Protein AF-A0A956TXG1-F1 (afdb_monomer)

Radius of gyration: 20.83 Å; Cα contacts (8 Å, |Δi|>4): 754; chains: 1; bounding box: 57×48×58 Å

Sequence (359 aa):
MSLPTTATHPLVAPTVCSPEQAVDALQQGLLVVLPTETVYGLAANACNEAALAHLFAVKGRPETHPVIVHITSAEALDDWAVDIPNEARQLAAAFWPGPLTLILKKAGHVPSLVTGGQDTVGLRCPSHPVFQQILAQSGLGLAAPSANPFQGLSPTLPTHVRLPNHPALAGMVDGGPCPVGIESTIVDCSGLPNRRPTLLRPGHITPGQLQAVLGYAVSAPIAEHPTMTQAEQPEQTVRAPGSHARHYAPQTACSLVTPERLDETLHRVGQALEKIAVVSRGDRPASLATPAILAWETMPASPAEYARHLFDTLHRLDQAGHDIILIEAVPDDDAWQAVDDRLQRACSPGSTGSPSGTK

Foldseek 3Di:
DDDPPPPPFFWDQFAADDLVLVLVLQLVQFWEFEDFLAFIWTKHFQLDVVSLVVVCVFQVHDLLAAFEWAALALVCCVVFAPPQDPLNSLCRVVAPLHQEKEKAQTDPSGDCSNQSNDRIHIYHHTPQPSVSVSNVVNVGTIRIDFQHHFQAAGHQASVLRIIRDDPRYNGYHGPGGNQQQHHGFYWYPHPDPPDAIATAADGPQFQVNSCVRVVHGHHYPPPPPPPDDPPDDDPDRNRHPPNDQAHNAFPAAEAEDEPVCPLVVCVVVLVPFQAEEEEECDDDPPPPPRNSHPYYHRAHPFQRRNSSCVSVVRSVSSVVPGNYYYYHQDDPDRRNRNVNSSRSNRNRDDPPDDDPDDD

Solvent-accessible surface area (backbone atoms only — not comparable to full-atom values): 19536 Å² total; per-residue (Å²): 135,80,79,79,79,77,77,79,60,66,64,38,69,64,54,77,45,53,65,66,58,45,29,57,36,32,75,72,41,22,30,35,33,40,40,32,42,23,36,26,16,41,28,19,30,48,83,38,67,68,19,44,51,49,52,28,59,55,23,69,38,66,61,63,51,28,42,39,34,36,38,76,45,72,82,55,43,70,73,55,30,40,86,78,44,70,67,53,53,54,50,36,69,74,42,49,63,23,55,46,31,43,28,30,27,39,25,90,81,60,43,48,65,42,24,24,69,49,72,41,36,35,38,27,21,57,55,23,66,70,45,42,51,35,30,63,72,53,73,47,46,28,28,36,45,59,33,29,41,59,50,35,50,57,13,34,38,68,89,56,31,41,38,44,78,48,94,52,58,74,22,22,40,78,67,60,70,17,76,45,20,43,60,49,13,31,33,40,47,53,70,56,96,82,58,74,53,30,42,76,38,65,23,84,60,42,63,68,59,52,15,71,74,69,76,46,82,53,46,64,69,78,78,74,72,86,84,68,75,93,85,80,71,75,84,78,76,63,88,51,73,82,75,51,69,53,24,48,23,57,87,35,47,45,41,75,32,50,74,90,46,41,66,63,48,50,56,60,46,51,76,78,45,68,33,32,32,37,40,29,73,52,78,83,58,89,85,68,82,54,86,26,58,75,43,78,46,64,42,57,88,49,52,64,58,29,30,33,44,46,42,57,54,48,53,54,50,44,71,68,71,38,67,32,40,42,31,49,54,73,70,98,46,83,77,29,46,36,52,47,58,47,52,54,17,26,33,36,76,72,97,64,76,77,80,80,77,81,126

Secondary structure (DSSP, 8-state):
-PPP----PPEEPPPB--HHHHHHHHHTT-EEEE--SSS-EEEEETT-HHHHHHHHHHHT--TTS--EEE-S-GGGHHHHEES--HHHHHHHHHH-SSSEEEEEEEPTTS-HHHHTT-SEEEEE----HHHHHHHHHHT--EE--BSSSTTSPPPSSGGG--EE--TTEEEE----S-SS-SPPEEEE-TTTTSS--EEEE--SS-HHHHHHHHSSPPBPPP---S-S-TTS-------STT-SSS-S--SSEEEEE-GGGHHHHHHHHTTT-S-EEEEESSPPPTT---TTEEEEEE--SSHHHHHHHHHHHHHHHHHTT-SEEEEEPPPSSTTTHHHHHHHHHHHSPP---------

pLDDT: mean 87.53, std 19.49, range [22.36, 98.81]

Nearest PDB structures (foldseek):
  6f89-assembly1_A  TM=8.944E-01  e=1.292E-30  Pyrococcus abyssi GE5
  6f8y-assembly4_D  TM=8.963E-01  e=2.705E-29  Pyrococcus abyssi GE5
  6f89-assembly2_B  TM=8.920E-01  e=6.232E-29  Pyrococcus abyssi GE5
  3aje-assembly1_A  TM=8.688E-01  e=2.282E-26  Sulfurisphaera tokodaii str. 7
  2eqa-assembly1_A  TM=8.645E-01  e=1.840E-25  Sulfurisphaera tokodaii

Mean predicted aligned error: 7.11 Å

Structure (mmCIF, N/CA/C/O backbone):
data_AF-A0A956TXG1-F1
#
_entry.id   AF-A0A956TXG1-F1
#
loop_
_atom_site.group_PDB
_atom_site.id
_atom_site.type_symbol
_atom_site.label_atom_id
_atom_site.label_alt_id
_atom_site.label_comp_id
_atom_site.label_asym_id
_atom_site.label_entity_id
_atom_site.label_seq_id
_atom_site.pdbx_PDB_ins_code
_atom_site.Cartn_x
_atom_site.Cartn_y
_atom_site.Cartn_z
_atom_site.occupancy
_atom_site.B_iso_or_equiv
_atom_site.auth_seq_id
_atom_site.auth_comp_id
_atom_site.auth_asym_id
_atom_site.auth_atom_id
_atom_site.pdbx_PDB_model_num
ATOM 1 N N . MET A 1 1 ? 22.178 23.661 16.401 1.00 34.22 1 MET A N 1
ATOM 2 C CA . MET A 1 1 ? 21.640 22.341 16.785 1.00 34.22 1 MET A CA 1
ATOM 3 C C . MET A 1 1 ? 21.850 21.427 15.598 1.00 34.22 1 MET A C 1
ATOM 5 O O . MET A 1 1 ? 21.201 21.614 14.580 1.00 34.22 1 MET A O 1
ATOM 9 N N . SER A 1 2 ? 22.864 20.572 15.670 1.00 25.55 2 SER A N 1
ATOM 10 C CA . SER A 1 2 ? 23.225 19.661 14.584 1.00 25.55 2 SER A CA 1
ATOM 11 C C . SER A 1 2 ? 22.151 18.585 14.454 1.00 25.55 2 SER A C 1
ATOM 13 O O . SER A 1 2 ? 21.783 17.978 15.458 1.00 25.55 2 SER A O 1
ATOM 15 N N . LEU A 1 3 ? 21.641 18.374 13.240 1.00 27.09 3 LEU A N 1
ATOM 16 C CA . LEU A 1 3 ? 20.806 17.216 12.926 1.00 27.09 3 LEU A CA 1
ATOM 17 C C . LEU A 1 3 ? 21.581 15.948 13.319 1.00 27.09 3 LEU A C 1
ATOM 19 O O . LEU A 1 3 ? 22.773 15.863 13.004 1.00 27.09 3 LEU A O 1
ATOM 23 N N . PRO A 1 4 ? 20.964 14.990 14.028 1.00 30.53 4 PRO A N 1
ATOM 24 C CA . PRO A 1 4 ? 21.632 13.743 14.344 1.00 30.53 4 PRO A CA 1
ATOM 25 C C . PRO A 1 4 ? 21.959 13.028 13.034 1.00 30.53 4 PRO A C 1
ATOM 27 O O . PRO A 1 4 ? 21.084 12.782 12.206 1.00 30.53 4 PRO A O 1
ATOM 30 N N . THR A 1 5 ? 23.236 12.711 12.846 1.00 31.70 5 THR A N 1
ATOM 31 C CA . THR A 1 5 ? 23.710 11.802 11.808 1.00 31.70 5 THR A CA 1
ATOM 32 C C . THR A 1 5 ? 22.984 10.473 12.012 1.00 31.70 5 THR A C 1
ATOM 34 O O . THR A 1 5 ? 23.270 9.757 12.970 1.00 31.70 5 THR A O 1
ATOM 37 N N . THR A 1 6 ? 21.999 10.161 11.169 1.00 37.97 6 THR A N 1
ATOM 38 C CA . THR A 1 6 ? 21.313 8.866 11.177 1.00 37.97 6 THR A CA 1
ATOM 39 C C . THR A 1 6 ? 22.340 7.792 10.866 1.00 37.97 6 THR A C 1
ATOM 41 O O . THR A 1 6 ? 22.718 7.603 9.712 1.00 37.97 6 THR A O 1
ATOM 44 N N . ALA A 1 7 ? 22.819 7.107 11.903 1.00 38.78 7 ALA A N 1
ATOM 45 C CA . ALA A 1 7 ? 23.497 5.837 11.735 1.00 38.78 7 ALA A CA 1
ATOM 46 C C . ALA A 1 7 ? 22.517 4.913 11.005 1.00 38.78 7 ALA A C 1
ATOM 48 O O . ALA A 1 7 ? 21.472 4.542 11.543 1.00 38.78 7 ALA A O 1
ATOM 49 N N . THR A 1 8 ? 22.803 4.612 9.742 1.00 55.34 8 THR A N 1
ATOM 50 C CA . THR A 1 8 ? 22.017 3.681 8.943 1.00 55.34 8 THR A CA 1
ATOM 51 C C . THR A 1 8 ? 22.256 2.286 9.499 1.00 55.34 8 THR A C 1
ATOM 53 O O . THR A 1 8 ? 23.222 1.607 9.156 1.00 55.34 8 THR A O 1
ATOM 56 N N . HIS A 1 9 ? 21.395 1.866 10.426 1.00 61.28 9 HIS A N 1
ATOM 57 C CA . HIS A 1 9 ? 21.359 0.476 10.852 1.00 61.28 9 HIS A CA 1
ATOM 58 C C . HIS A 1 9 ? 21.159 -0.411 9.615 1.00 61.28 9 HIS A C 1
ATOM 60 O O . HIS A 1 9 ? 20.326 -0.078 8.765 1.00 61.28 9 HIS A O 1
ATOM 66 N N . PRO A 1 10 ? 21.910 -1.520 9.485 1.00 80.44 10 PRO A N 1
ATOM 67 C CA . PRO A 1 10 ? 21.741 -2.423 8.359 1.00 80.44 10 PRO A CA 1
ATOM 68 C C . PRO A 1 10 ? 20.293 -2.916 8.318 1.00 80.44 10 PRO A C 1
ATOM 70 O O . PRO A 1 10 ? 19.719 -3.275 9.352 1.00 80.44 10 PRO A O 1
ATOM 73 N N . LEU A 1 11 ? 19.702 -2.911 7.123 1.00 89.19 11 LEU A N 1
ATOM 74 C CA . LEU A 1 11 ? 18.376 -3.475 6.917 1.00 89.19 11 LEU A CA 1
ATOM 75 C C . LEU A 1 11 ? 18.476 -5.001 6.962 1.00 89.19 11 LEU A C 1
ATOM 77 O O . LEU A 1 11 ? 19.307 -5.598 6.276 1.00 89.19 11 LEU A O 1
ATOM 81 N N . VAL A 1 12 ? 17.618 -5.632 7.755 1.00 91.94 12 VAL A N 1
ATOM 82 C CA . VAL A 1 12 ? 17.597 -7.080 7.973 1.00 91.94 12 VAL A CA 1
ATOM 83 C C . VAL A 1 12 ? 16.224 -7.655 7.642 1.00 91.94 12 VAL A C 1
ATOM 85 O O . VAL A 1 12 ? 15.210 -6.953 7.685 1.00 91.94 12 VAL A O 1
ATOM 88 N N . ALA A 1 13 ? 16.193 -8.939 7.288 1.00 93.56 13 ALA A N 1
ATOM 89 C CA . ALA A 1 13 ? 14.947 -9.690 7.216 1.00 93.56 13 ALA A CA 1
ATOM 90 C C . ALA A 1 13 ? 14.469 -9.993 8.650 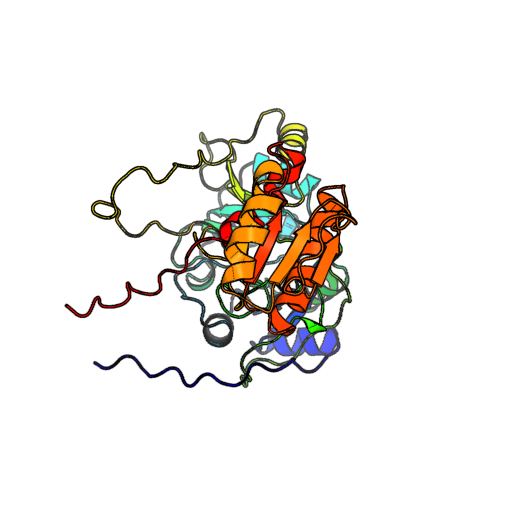1.00 93.56 13 ALA A C 1
ATOM 92 O O . ALA A 1 13 ? 15.268 -10.512 9.436 1.00 93.56 13 ALA A O 1
ATOM 93 N N . PRO A 1 14 ? 13.214 -9.678 9.019 1.00 94.50 14 PRO A N 1
ATOM 94 C CA . PRO A 1 14 ? 12.686 -10.051 10.327 1.00 94.50 14 PRO A CA 1
ATOM 95 C C . PRO A 1 14 ? 12.575 -11.575 10.452 1.00 94.50 14 PRO A C 1
ATOM 97 O O . PRO A 1 14 ? 12.282 -12.267 9.476 1.00 94.50 14 PRO A O 1
ATOM 100 N N . THR A 1 15 ? 12.762 -12.098 11.662 1.00 95.62 15 THR A N 1
ATOM 101 C CA . THR A 1 15 ? 12.546 -13.521 11.952 1.00 95.62 15 THR A CA 1
ATOM 102 C C . THR A 1 15 ? 11.079 -13.892 11.737 1.00 95.62 15 THR A C 1
ATOM 104 O O . THR A 1 15 ? 10.186 -13.145 12.140 1.00 95.62 15 THR A O 1
ATOM 107 N N . VAL A 1 16 ? 10.826 -15.052 11.127 1.00 97.69 16 VAL A N 1
ATOM 108 C CA . VAL A 1 16 ? 9.461 -15.557 10.939 1.00 97.69 16 VAL A CA 1
ATOM 109 C C . VAL A 1 16 ? 8.870 -16.001 12.282 1.00 97.69 16 VAL A C 1
ATOM 111 O O . VAL A 1 16 ? 9.535 -16.701 13.046 1.00 97.69 16 VAL A O 1
ATOM 114 N N . CYS A 1 17 ? 7.627 -15.613 12.561 1.00 98.06 17 CYS A N 1
ATOM 115 C CA . CYS A 1 17 ? 6.866 -16.000 13.750 1.00 98.06 17 CYS A CA 1
ATOM 116 C C . CYS A 1 17 ? 5.478 -16.555 13.384 1.00 98.06 17 CYS A C 1
ATOM 118 O O . CYS A 1 17 ? 4.993 -16.375 12.263 1.00 98.06 17 CYS A O 1
ATOM 120 N N . SER A 1 18 ? 4.843 -17.256 14.328 1.00 98.44 18 SER A N 1
ATOM 121 C CA . SER A 1 18 ? 3.473 -17.754 14.163 1.00 98.44 18 SER A CA 1
ATOM 122 C C . SER A 1 18 ? 2.429 -16.643 14.373 1.00 98.44 18 SER A C 1
ATOM 124 O O . SER A 1 18 ? 2.725 -15.636 15.026 1.00 98.44 18 SER A O 1
ATOM 126 N N . PRO A 1 19 ? 1.189 -16.805 13.872 1.00 98.31 19 PRO A N 1
ATOM 127 C CA . PRO A 1 19 ? 0.102 -15.862 14.143 1.00 98.31 19 PRO A CA 1
ATOM 128 C C . PRO A 1 19 ? -0.166 -15.637 15.639 1.00 98.31 19 PRO A C 1
ATOM 130 O O . PRO A 1 19 ? -0.448 -14.515 16.043 1.00 98.31 19 PRO A O 1
ATOM 133 N N . GLU A 1 20 ? -0.029 -16.667 16.476 1.00 98.38 20 GLU A N 1
ATOM 134 C CA . GLU A 1 20 ? -0.225 -16.571 17.929 1.00 98.38 20 GLU A CA 1
ATOM 135 C C . GLU A 1 20 ? 0.865 -15.706 18.575 1.00 98.38 20 GLU A C 1
ATOM 137 O O . GLU A 1 20 ? 0.568 -14.788 19.335 1.00 98.38 20 GLU A O 1
ATOM 142 N N . GLN A 1 21 ? 2.128 -15.924 18.191 1.00 98.56 21 GLN A N 1
ATOM 143 C CA . GLN A 1 21 ? 3.243 -15.083 18.637 1.00 98.56 21 GLN A CA 1
ATOM 144 C C . GLN A 1 21 ? 3.073 -13.629 18.181 1.00 98.56 21 GLN A C 1
ATOM 146 O O . GLN A 1 21 ? 3.443 -12.703 18.902 1.00 98.56 21 GLN A O 1
ATOM 151 N N . ALA A 1 22 ? 2.512 -13.420 16.986 1.00 98.69 22 ALA A N 1
ATOM 152 C CA . ALA A 1 22 ? 2.202 -12.090 16.485 1.00 98.69 22 ALA A CA 1
ATOM 153 C C . ALA A 1 22 ? 1.125 -11.391 17.328 1.00 98.69 22 ALA A C 1
ATOM 155 O O . ALA A 1 22 ? 1.285 -10.213 17.645 1.00 98.69 22 ALA A O 1
ATOM 156 N N . VAL A 1 23 ? 0.061 -12.101 17.720 1.00 98.81 23 VAL A N 1
ATOM 157 C CA . VAL A 1 23 ? -0.985 -11.576 18.615 1.00 98.81 23 VAL A CA 1
ATOM 158 C C . VAL A 1 23 ? -0.382 -11.132 19.948 1.00 98.81 23 VAL A C 1
ATOM 160 O O . VAL A 1 23 ? -0.571 -9.976 20.336 1.00 98.81 23 VAL A O 1
ATOM 163 N N . ASP A 1 24 ? 0.398 -12.002 20.596 1.00 98.62 24 ASP A N 1
ATOM 164 C CA . ASP A 1 24 ? 1.037 -11.704 21.883 1.00 98.62 24 ASP A CA 1
ATOM 165 C C . ASP A 1 24 ? 1.955 -10.475 21.784 1.00 98.62 24 ASP A C 1
ATOM 167 O O . ASP A 1 24 ? 1.902 -9.573 22.625 1.00 98.62 24 ASP A O 1
ATOM 171 N N . ALA A 1 25 ? 2.776 -10.405 20.730 1.00 98.62 25 ALA A N 1
ATOM 172 C CA . ALA A 1 25 ? 3.688 -9.290 20.497 1.00 98.62 25 ALA A CA 1
ATOM 173 C C . ALA A 1 25 ? 2.939 -7.961 20.296 1.00 98.62 25 ALA A C 1
ATOM 175 O O . ALA A 1 25 ? 3.297 -6.948 20.902 1.00 98.62 25 ALA A O 1
ATOM 176 N N . LEU A 1 26 ? 1.872 -7.956 19.490 1.00 98.75 26 LEU A N 1
ATOM 177 C CA . LEU A 1 26 ? 1.070 -6.755 19.229 1.00 98.75 26 LEU A CA 1
ATOM 178 C C . LEU A 1 26 ? 0.345 -6.263 20.491 1.00 98.75 26 LEU A C 1
ATOM 180 O O . LEU A 1 26 ? 0.290 -5.055 20.735 1.00 98.75 26 LEU A O 1
ATOM 184 N N . GLN A 1 27 ? -0.163 -7.176 21.324 1.00 98.50 27 GLN A N 1
ATOM 185 C CA . GLN A 1 27 ? -0.774 -6.836 22.615 1.00 98.50 27 GLN A CA 1
ATOM 186 C C . GLN A 1 27 ? 0.241 -6.245 23.604 1.00 98.50 27 GLN A C 1
ATOM 188 O O . GLN A 1 27 ? -0.103 -5.352 24.377 1.00 98.50 27 GLN A O 1
ATOM 193 N N . GLN A 1 28 ? 1.505 -6.667 23.527 1.00 98.25 28 GLN A N 1
ATOM 194 C CA . GLN A 1 28 ? 2.617 -6.094 24.296 1.00 98.25 28 GLN A CA 1
ATOM 195 C C . GLN A 1 28 ? 3.128 -4.753 23.733 1.00 98.25 28 GLN A C 1
ATOM 197 O O . GLN A 1 28 ? 4.041 -4.157 24.302 1.00 98.25 28 GLN A O 1
ATOM 202 N N . GLY A 1 29 ? 2.550 -4.249 22.636 1.00 98.19 29 GLY A N 1
ATOM 203 C CA . GLY A 1 29 ? 2.966 -2.996 22.001 1.00 98.19 29 GLY A CA 1
ATOM 204 C C . GLY A 1 29 ? 4.216 -3.117 21.125 1.00 98.19 29 GLY A C 1
ATOM 205 O O . GLY A 1 29 ? 4.812 -2.098 20.776 1.00 98.19 29 GLY A O 1
ATOM 206 N N . LEU A 1 30 ? 4.615 -4.340 20.764 1.00 98.62 30 LEU A N 1
ATOM 207 C CA . LEU A 1 30 ? 5.675 -4.593 19.792 1.00 98.62 30 LEU A CA 1
ATOM 208 C C . LEU A 1 30 ? 5.129 -4.525 18.359 1.00 98.62 30 LEU A C 1
ATOM 210 O O . LEU A 1 30 ? 3.921 -4.515 18.117 1.00 98.62 30 LEU A O 1
ATOM 214 N N . LEU A 1 31 ? 6.047 -4.470 17.401 1.00 98.75 31 LEU A N 1
ATOM 215 C CA . LEU A 1 31 ? 5.767 -4.410 15.975 1.00 98.75 31 LEU A CA 1
ATOM 216 C C . LEU A 1 31 ? 5.876 -5.793 15.347 1.00 98.75 31 LEU A C 1
ATOM 218 O O . LEU A 1 31 ? 6.828 -6.532 15.615 1.00 98.75 31 LEU A O 1
ATOM 222 N N . VAL A 1 32 ? 4.963 -6.100 14.432 1.00 98.75 32 VAL A N 1
ATOM 223 C CA . VAL A 1 32 ? 5.002 -7.340 13.651 1.00 98.75 32 VAL A CA 1
ATOM 224 C C . VAL A 1 32 ? 4.737 -7.025 12.189 1.00 98.75 32 VAL A C 1
ATOM 226 O O . VAL A 1 32 ? 3.841 -6.251 11.866 1.00 98.75 32 VAL A O 1
ATOM 229 N N . VAL A 1 33 ? 5.500 -7.627 11.282 1.00 98.81 33 VAL A N 1
ATOM 230 C CA . VAL A 1 33 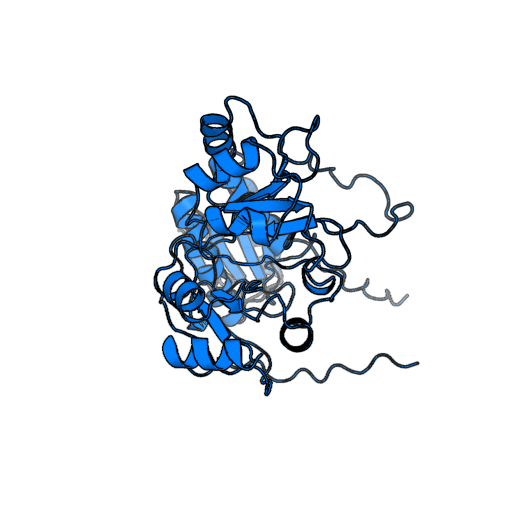? 5.202 -7.549 9.850 1.00 98.81 33 VAL A CA 1
ATOM 231 C C . VAL A 1 33 ? 4.150 -8.595 9.489 1.00 98.81 33 VAL A C 1
ATOM 233 O O . VAL A 1 33 ? 4.336 -9.780 9.753 1.00 98.81 33 VAL A O 1
ATOM 236 N N . LEU A 1 34 ? 3.047 -8.164 8.880 1.00 98.81 34 LEU A N 1
ATOM 237 C CA . LEU A 1 34 ? 1.898 -9.007 8.561 1.00 98.81 34 LEU A CA 1
ATOM 238 C C . LEU A 1 34 ? 1.590 -9.011 7.055 1.00 98.81 34 LEU A C 1
ATOM 240 O O . LEU A 1 34 ? 1.684 -7.960 6.411 1.00 98.81 34 LEU A O 1
ATOM 244 N N . PRO A 1 35 ? 1.178 -10.159 6.491 1.00 98.50 35 PRO A N 1
ATOM 245 C CA . PRO A 1 35 ? 0.757 -10.262 5.099 1.00 98.50 35 PRO A CA 1
ATOM 246 C C . PRO A 1 35 ? -0.643 -9.664 4.909 1.00 98.50 35 PRO A C 1
ATOM 248 O O . PRO A 1 35 ? -1.528 -9.859 5.740 1.00 98.50 35 PRO A O 1
ATOM 251 N N . THR A 1 36 ? -0.877 -8.977 3.790 1.00 98.56 36 THR A N 1
ATOM 252 C CA . THR A 1 36 ? -2.230 -8.601 3.336 1.00 98.56 36 THR A CA 1
ATOM 253 C C . THR A 1 36 ? -2.454 -9.094 1.908 1.00 98.56 36 THR A C 1
ATOM 255 O O . THR A 1 36 ? -1.525 -9.579 1.264 1.00 98.56 36 THR A O 1
ATOM 258 N N . GLU A 1 37 ? -3.661 -8.931 1.363 1.00 98.31 37 GLU A N 1
ATOM 259 C CA . GLU A 1 37 ? -3.899 -9.187 -0.059 1.00 98.31 37 GLU A CA 1
ATOM 260 C C . GLU A 1 37 ? -3.154 -8.193 -0.969 1.00 98.31 37 GLU A C 1
ATOM 262 O O . GLU A 1 37 ? -2.919 -8.490 -2.135 1.00 98.31 37 GLU A O 1
ATOM 267 N N . THR A 1 38 ? -2.773 -7.024 -0.436 1.00 98.50 38 THR A N 1
ATOM 268 C CA . THR A 1 38 ? -2.131 -5.921 -1.175 1.00 98.50 38 THR A CA 1
ATOM 269 C C . THR A 1 38 ? -0.610 -5.960 -1.125 1.00 98.50 38 THR A C 1
ATOM 271 O O . THR A 1 38 ? 0.038 -6.259 -2.121 1.00 98.50 38 THR A O 1
ATOM 274 N N . VAL A 1 39 ? -0.050 -5.642 0.040 1.00 98.56 39 VAL A N 1
ATOM 275 C CA . VAL A 1 39 ? 1.380 -5.582 0.349 1.00 98.56 39 VAL A CA 1
ATOM 276 C C . VAL A 1 39 ? 1.555 -5.963 1.822 1.00 98.56 39 VAL A C 1
ATOM 278 O O . VAL A 1 39 ? 0.629 -5.802 2.622 1.00 98.56 39 VAL A O 1
ATOM 281 N N . TYR A 1 40 ? 2.727 -6.439 2.217 1.00 98.75 40 TYR A N 1
ATOM 282 C CA . TYR A 1 40 ? 3.055 -6.656 3.623 1.00 98.75 40 TYR A CA 1
ATOM 283 C C . TYR A 1 40 ? 3.053 -5.328 4.385 1.00 98.75 40 TYR A C 1
ATOM 285 O O . TYR A 1 40 ? 3.572 -4.321 3.896 1.00 98.75 40 TYR A O 1
ATOM 293 N N . GLY A 1 41 ? 2.486 -5.326 5.591 1.00 98.50 41 GLY A N 1
ATOM 294 C CA . GLY A 1 41 ? 2.386 -4.155 6.460 1.00 98.50 41 GLY A CA 1
ATOM 295 C C . GLY A 1 41 ? 3.173 -4.328 7.757 1.00 98.50 41 GLY A C 1
ATOM 296 O O . GLY A 1 41 ? 3.174 -5.409 8.333 1.00 98.50 41 GLY A O 1
ATOM 297 N N . LEU A 1 42 ? 3.836 -3.273 8.232 1.00 98.69 42 LEU A N 1
ATOM 298 C CA . LEU A 1 42 ? 4.436 -3.231 9.569 1.00 98.69 42 LEU A CA 1
ATOM 299 C C . LEU A 1 42 ? 3.358 -2.797 10.563 1.00 98.69 42 LEU A C 1
ATOM 301 O O . LEU A 1 42 ? 3.038 -1.612 10.630 1.00 98.69 42 LEU A O 1
ATOM 305 N N . ALA A 1 43 ? 2.784 -3.752 11.284 1.00 98.75 43 ALA A N 1
ATOM 306 C CA . ALA A 1 43 ? 1.660 -3.539 12.178 1.00 98.75 43 ALA A CA 1
ATOM 307 C C . ALA A 1 43 ? 2.101 -3.114 13.585 1.00 98.75 43 ALA A C 1
ATOM 309 O O . ALA A 1 43 ? 3.048 -3.663 14.149 1.00 98.75 43 ALA A O 1
ATOM 310 N N . ALA A 1 44 ? 1.356 -2.169 14.149 1.00 98.75 44 ALA A N 1
ATOM 311 C CA . ALA A 1 44 ? 1.397 -1.755 15.546 1.00 98.75 44 ALA A CA 1
ATOM 312 C C . ALA A 1 44 ? -0.033 -1.587 16.073 1.00 98.75 44 ALA A C 1
ATOM 314 O O . ALA A 1 44 ? -0.948 -1.280 15.304 1.00 98.75 44 ALA A O 1
ATOM 315 N N . ASN A 1 45 ? -0.227 -1.717 17.386 1.00 98.62 45 ASN A N 1
ATOM 316 C CA . ASN A 1 45 ? -1.489 -1.352 18.027 1.00 98.62 45 ASN A CA 1
ATOM 317 C C . ASN A 1 45 ? -1.785 0.146 17.805 1.00 98.62 45 ASN A C 1
ATOM 319 O O . ASN A 1 45 ? -1.047 1.005 18.288 1.00 98.62 45 ASN A O 1
ATOM 323 N N . ALA A 1 46 ? -2.876 0.458 17.100 1.00 98.38 46 ALA A N 1
ATOM 324 C CA . ALA A 1 46 ? -3.240 1.823 16.722 1.00 98.38 46 ALA A CA 1
ATOM 325 C C . ALA A 1 46 ? -3.678 2.708 17.902 1.00 98.38 46 ALA A C 1
ATOM 327 O O . ALA A 1 46 ? -3.694 3.928 17.760 1.00 98.38 46 ALA A O 1
ATOM 328 N N . CYS A 1 47 ? -4.000 2.124 19.060 1.00 97.56 47 CYS A N 1
ATOM 329 C CA . CYS A 1 47 ? -4.322 2.858 20.288 1.00 97.56 47 CYS A CA 1
ATOM 330 C C . CYS A 1 47 ? -3.113 3.036 21.224 1.00 97.56 47 CYS A C 1
ATOM 332 O O . CYS A 1 47 ? -3.235 3.692 22.255 1.00 97.56 47 CYS A O 1
ATOM 334 N N . ASN A 1 48 ? -1.956 2.446 20.904 1.00 98.19 48 ASN A N 1
ATOM 335 C CA . ASN A 1 48 ? -0.753 2.525 21.730 1.00 98.19 48 ASN A CA 1
ATOM 336 C C . ASN A 1 48 ? 0.262 3.490 21.098 1.00 98.19 48 ASN A C 1
ATOM 338 O O . ASN A 1 48 ? 0.959 3.144 20.145 1.00 98.19 48 ASN A O 1
ATOM 342 N N . GLU A 1 49 ? 0.376 4.697 21.655 1.00 96.81 49 GLU A N 1
ATOM 343 C CA . GLU A 1 49 ? 1.274 5.736 21.134 1.00 96.81 49 GLU A CA 1
ATOM 344 C C . GLU A 1 49 ? 2.753 5.326 21.135 1.00 96.81 49 GLU A C 1
ATOM 346 O O . GLU A 1 49 ? 3.477 5.671 20.203 1.00 96.81 49 GLU A O 1
ATOM 351 N N . ALA A 1 50 ? 3.205 4.534 22.114 1.00 97.50 50 ALA A N 1
ATOM 352 C CA . ALA A 1 50 ? 4.583 4.043 22.141 1.00 97.50 50 ALA A CA 1
ATOM 353 C C . ALA A 1 50 ? 4.853 3.061 20.988 1.00 97.50 50 ALA A C 1
ATOM 355 O O . ALA A 1 50 ? 5.886 3.149 20.321 1.00 97.50 50 ALA A O 1
ATOM 356 N N . ALA A 1 51 ? 3.897 2.172 20.695 1.00 98.25 51 ALA A N 1
ATOM 357 C CA . ALA A 1 51 ? 3.986 1.264 19.552 1.00 98.25 51 ALA A CA 1
ATOM 358 C C . ALA A 1 51 ? 3.997 2.040 18.221 1.00 98.25 51 ALA A C 1
ATOM 360 O O . ALA A 1 51 ? 4.790 1.739 17.328 1.00 98.25 51 ALA A O 1
ATOM 361 N N . LEU A 1 52 ? 3.172 3.086 18.099 1.00 98.12 52 LEU A N 1
ATOM 362 C CA . LEU A 1 52 ? 3.171 3.971 16.930 1.00 98.12 52 LEU A CA 1
ATOM 363 C C . LEU A 1 52 ? 4.509 4.704 16.762 1.00 98.12 52 LEU A C 1
ATOM 365 O O . LEU A 1 52 ? 5.047 4.727 15.656 1.00 98.12 52 LEU A O 1
ATOM 369 N N . ALA A 1 53 ? 5.087 5.238 17.841 1.00 96.81 53 ALA A N 1
ATOM 370 C CA . ALA A 1 53 ? 6.397 5.889 17.802 1.00 96.81 53 ALA A CA 1
ATOM 371 C C . ALA A 1 53 ? 7.496 4.929 17.309 1.00 96.81 53 ALA A C 1
ATOM 373 O O . ALA A 1 53 ? 8.299 5.286 16.444 1.00 96.81 53 ALA A O 1
ATOM 374 N N . HIS A 1 54 ? 7.492 3.673 17.774 1.00 97.31 54 HIS A N 1
ATOM 375 C CA . HIS A 1 54 ? 8.395 2.644 17.252 1.00 97.31 54 HIS A CA 1
ATOM 376 C C . HIS A 1 54 ? 8.170 2.368 15.762 1.00 97.31 54 HIS A C 1
ATOM 378 O O . HIS A 1 54 ? 9.138 2.252 15.013 1.00 97.31 54 HIS A O 1
ATOM 384 N N . LEU A 1 55 ? 6.917 2.291 15.309 1.00 97.81 55 LEU A N 1
ATOM 385 C CA . LEU A 1 55 ? 6.578 2.089 13.898 1.00 97.81 55 LEU A CA 1
ATOM 386 C C . LEU A 1 55 ? 7.130 3.216 13.013 1.00 97.81 55 LEU A C 1
ATOM 388 O O . LEU A 1 55 ? 7.715 2.936 11.961 1.00 97.81 55 LEU A O 1
ATOM 392 N N . PHE A 1 56 ? 6.983 4.478 13.428 1.00 96.38 56 PHE A N 1
ATOM 393 C CA . PHE A 1 56 ? 7.544 5.622 12.704 1.00 96.38 56 PHE A CA 1
ATOM 394 C C . PHE A 1 56 ? 9.076 5.590 12.691 1.00 96.38 56 PHE A C 1
ATOM 396 O O . PHE A 1 56 ? 9.673 5.740 11.619 1.00 96.38 56 PHE A O 1
ATOM 403 N N . ALA A 1 57 ? 9.701 5.298 13.836 1.00 95.62 57 ALA A N 1
ATOM 404 C CA . ALA A 1 57 ? 11.152 5.190 13.970 1.00 95.62 57 ALA A CA 1
ATOM 405 C C . ALA A 1 57 ? 11.745 4.083 13.082 1.00 95.62 57 ALA A C 1
ATOM 407 O O . ALA A 1 57 ? 12.667 4.346 12.310 1.00 95.62 57 ALA A O 1
ATOM 408 N N . VAL A 1 58 ? 11.181 2.869 13.114 1.00 95.50 58 VAL A N 1
ATOM 409 C CA . VAL A 1 58 ? 11.638 1.730 12.293 1.00 95.50 58 VAL A CA 1
ATOM 410 C C . VAL A 1 58 ? 11.532 2.036 10.804 1.00 95.50 58 VAL A C 1
ATOM 412 O O . VAL A 1 58 ? 12.395 1.644 10.023 1.00 95.50 58 VAL A O 1
ATOM 415 N N . LYS A 1 59 ? 10.494 2.759 10.381 1.00 93.44 59 LYS A N 1
ATOM 416 C CA . LYS A 1 59 ? 10.324 3.111 8.967 1.00 93.44 59 LYS A CA 1
ATOM 417 C C . LYS A 1 59 ? 11.147 4.322 8.536 1.00 93.44 59 LYS A C 1
ATOM 419 O O . LYS A 1 59 ? 11.229 4.560 7.333 1.00 93.44 59 LYS A O 1
ATOM 424 N N . GLY A 1 60 ? 11.684 5.111 9.470 1.00 92.38 60 GLY A N 1
ATOM 425 C CA . GLY A 1 60 ? 12.206 6.448 9.173 1.00 92.38 60 GLY A CA 1
ATOM 426 C C . GLY A 1 60 ? 11.132 7.357 8.564 1.00 92.38 60 GLY A C 1
ATOM 427 O O . GLY A 1 60 ? 11.406 8.126 7.646 1.00 92.38 60 GLY A O 1
ATOM 428 N N . ARG A 1 61 ? 9.877 7.197 9.001 1.00 89.50 61 ARG A N 1
ATOM 429 C CA . ARG A 1 61 ? 8.711 7.902 8.454 1.00 89.50 61 ARG A CA 1
ATOM 430 C C . ARG A 1 61 ? 8.360 9.101 9.348 1.00 89.50 61 ARG A C 1
ATOM 432 O O . ARG A 1 61 ? 8.296 8.910 10.557 1.00 89.50 61 ARG A O 1
ATOM 439 N N . PRO A 1 62 ? 8.053 10.289 8.790 1.00 89.81 62 PRO A N 1
ATOM 440 C CA . PRO A 1 62 ? 7.572 11.419 9.585 1.00 89.81 62 PRO A CA 1
ATOM 441 C C . PRO A 1 62 ? 6.252 11.107 10.304 1.00 89.81 62 PRO A C 1
ATOM 443 O O . PRO A 1 62 ? 5.321 10.583 9.688 1.00 89.81 62 PRO A O 1
ATOM 446 N N . GLU A 1 63 ? 6.155 11.484 11.579 1.00 90.06 63 GLU A N 1
ATOM 447 C CA . GLU A 1 63 ? 4.950 11.317 12.413 1.00 90.06 63 GLU A CA 1
ATOM 448 C C . GLU A 1 63 ? 3.758 12.154 11.923 1.00 90.06 63 GLU A C 1
ATOM 450 O O . GLU A 1 63 ? 2.606 11.830 12.190 1.00 90.06 63 GLU A O 1
ATOM 455 N N . THR A 1 64 ? 4.018 13.201 11.137 1.00 87.69 64 THR A N 1
ATOM 456 C CA . THR A 1 64 ? 2.991 14.027 10.486 1.00 87.69 64 THR A CA 1
ATOM 457 C C . THR A 1 64 ? 2.299 13.319 9.316 1.00 87.69 64 THR A C 1
ATOM 459 O O . THR A 1 64 ? 1.361 13.860 8.735 1.00 87.69 64 THR A O 1
ATOM 462 N N . HIS A 1 65 ? 2.739 12.114 8.928 1.00 88.38 65 HIS A N 1
ATOM 463 C CA . HIS A 1 65 ? 2.159 11.381 7.803 1.00 88.38 65 HIS A CA 1
ATOM 464 C C . HIS A 1 65 ? 1.168 10.311 8.282 1.00 88.38 65 HIS A C 1
ATOM 466 O O . HIS A 1 65 ? 1.618 9.293 8.820 1.00 88.38 65 HIS A O 1
ATOM 472 N N . PRO A 1 66 ? -0.134 10.426 7.957 1.00 93.38 66 PRO A N 1
ATOM 473 C CA . PRO A 1 66 ? -1.167 9.524 8.465 1.00 93.38 66 PRO A CA 1
ATOM 474 C C . PRO A 1 66 ? -0.925 8.069 8.061 1.00 93.38 66 PRO A C 1
ATOM 476 O O . PRO A 1 66 ? -0.438 7.791 6.962 1.00 93.38 66 PRO A O 1
ATOM 479 N N . VAL A 1 67 ? -1.307 7.125 8.913 1.00 96.75 67 VAL A N 1
ATOM 480 C CA . VAL A 1 67 ? -1.282 5.677 8.659 1.00 96.75 67 VAL A CA 1
ATOM 481 C C . VAL A 1 67 ? -2.704 5.116 8.608 1.00 96.75 67 VAL A C 1
ATOM 483 O O . VAL A 1 67 ? -3.647 5.722 9.105 1.00 96.75 67 VAL A O 1
ATOM 486 N N . ILE A 1 68 ? -2.865 3.960 7.961 1.00 98.44 68 ILE A N 1
ATOM 487 C CA . ILE A 1 68 ? -4.164 3.285 7.848 1.00 98.44 68 ILE A CA 1
ATOM 488 C C . ILE A 1 68 ? -4.320 2.325 9.023 1.00 98.44 68 ILE A C 1
ATOM 490 O O . ILE A 1 68 ? -3.443 1.482 9.248 1.00 98.44 68 ILE A O 1
ATOM 494 N N . VAL A 1 69 ? -5.446 2.435 9.725 1.00 98.75 69 VAL A N 1
ATOM 495 C CA . VAL A 1 69 ? -5.867 1.468 10.738 1.00 98.75 69 VAL A CA 1
ATOM 496 C C . VAL A 1 69 ? -6.627 0.341 10.054 1.00 98.75 69 VAL A C 1
ATOM 498 O O . VAL A 1 69 ? -7.577 0.560 9.300 1.00 98.75 69 VAL A O 1
ATOM 501 N N . HIS A 1 70 ? -6.181 -0.876 10.319 1.00 98.81 70 HIS A N 1
ATOM 502 C CA . HIS A 1 70 ? -6.814 -2.098 9.873 1.00 98.81 70 HIS A CA 1
ATOM 503 C C . HIS A 1 70 ? -7.746 -2.594 10.975 1.00 98.81 70 HIS A C 1
ATOM 505 O O . HIS A 1 70 ? -7.333 -2.695 12.132 1.00 98.81 70 HIS A O 1
ATOM 511 N N . ILE A 1 71 ? -8.994 -2.867 10.605 1.00 98.44 71 ILE A N 1
ATOM 512 C CA . ILE A 1 71 ? -10.085 -3.263 11.501 1.00 98.44 71 ILE A CA 1
ATOM 513 C C . ILE A 1 71 ? -10.695 -4.589 11.042 1.00 98.44 71 ILE A C 1
ATOM 515 O O . ILE A 1 71 ? -10.541 -4.994 9.888 1.00 98.44 71 ILE A O 1
ATOM 519 N N . THR A 1 72 ? -11.371 -5.280 11.956 1.00 96.31 72 THR A N 1
ATOM 520 C CA . THR A 1 72 ? -11.932 -6.621 11.730 1.00 96.31 72 THR A CA 1
ATOM 521 C C . THR A 1 72 ? -13.015 -6.628 10.660 1.00 96.31 72 THR A C 1
ATOM 523 O O . THR A 1 72 ? -13.029 -7.512 9.810 1.00 96.31 72 THR A O 1
ATOM 526 N N . SER A 1 73 ? -13.907 -5.640 10.651 1.00 95.44 73 SER A N 1
ATOM 527 C CA . SER A 1 73 ? -15.065 -5.635 9.758 1.00 95.44 73 SER A CA 1
ATOM 528 C C . SER A 1 73 ? -15.693 -4.247 9.613 1.00 95.44 73 SER A C 1
ATOM 530 O O . SER A 1 73 ? -15.234 -3.275 10.216 1.00 95.44 73 SER A O 1
ATOM 532 N N . ALA A 1 74 ? -16.743 -4.144 8.793 1.00 93.69 74 ALA A N 1
ATOM 533 C CA . ALA A 1 74 ? -17.495 -2.903 8.620 1.00 93.69 74 ALA A CA 1
ATOM 534 C C . ALA A 1 74 ? -18.250 -2.489 9.897 1.00 93.69 74 ALA A C 1
ATOM 536 O O . ALA A 1 74 ? -18.461 -1.301 10.117 1.00 93.69 74 ALA A O 1
ATOM 537 N N . GLU A 1 75 ? -18.617 -3.439 10.759 1.00 92.00 75 GLU A N 1
ATOM 538 C CA . GLU A 1 75 ? -19.269 -3.169 12.045 1.00 92.00 75 GLU A CA 1
ATOM 539 C C . GLU A 1 75 ? -18.352 -2.401 13.009 1.00 92.00 75 GLU A C 1
ATOM 541 O O . GLU A 1 75 ? -18.840 -1.613 13.810 1.00 92.00 75 GLU A O 1
ATOM 546 N N . ALA A 1 76 ? -17.030 -2.561 12.885 1.00 93.44 76 ALA A N 1
ATOM 547 C CA . ALA A 1 76 ? -16.045 -1.831 13.686 1.00 93.44 76 ALA A CA 1
ATOM 548 C C . ALA A 1 76 ? -15.822 -0.379 13.211 1.00 93.44 76 ALA A C 1
ATOM 550 O O . ALA A 1 76 ? -14.999 0.339 13.776 1.00 93.44 76 ALA A O 1
ATOM 551 N N . LEU A 1 77 ? -16.515 0.086 12.163 1.00 94.44 77 LEU A N 1
ATOM 552 C CA . LEU A 1 77 ? -16.392 1.465 11.673 1.00 94.44 77 LEU A CA 1
ATOM 553 C C . LEU A 1 77 ? -16.752 2.503 12.740 1.00 94.44 77 LEU A C 1
ATOM 555 O O . LEU A 1 77 ? -16.043 3.499 12.883 1.00 94.44 77 LEU A O 1
ATOM 559 N N . ASP A 1 78 ? -17.844 2.258 13.467 1.00 95.31 78 ASP A N 1
ATOM 560 C CA . ASP A 1 78 ? -18.397 3.181 14.464 1.00 95.31 78 ASP A CA 1
ATOM 561 C C . ASP A 1 78 ? -17.497 3.325 15.703 1.00 95.31 78 ASP A C 1
ATOM 563 O O . ASP A 1 78 ? -17.598 4.313 16.429 1.00 95.31 78 ASP A O 1
ATOM 567 N N . ASP A 1 79 ? -16.560 2.394 15.903 1.00 96.38 79 ASP A N 1
ATOM 568 C CA . ASP A 1 79 ? -15.532 2.531 16.930 1.00 96.38 79 ASP A CA 1
ATOM 569 C C . ASP A 1 79 ? -14.499 3.591 16.516 1.00 96.38 79 ASP A C 1
ATOM 571 O O . ASP A 1 79 ? -14.084 4.414 17.323 1.00 96.38 79 ASP A O 1
ATOM 575 N N . TRP A 1 80 ? -14.095 3.634 15.246 1.00 97.88 80 TRP A N 1
ATOM 576 C CA . TRP A 1 80 ? -12.949 4.441 14.806 1.00 97.88 80 TRP A CA 1
ATOM 577 C C . TRP A 1 80 ? -13.318 5.777 14.160 1.00 97.88 80 TRP A C 1
ATOM 579 O O . TRP A 1 80 ? -12.464 6.666 14.054 1.00 97.88 80 TRP A O 1
ATOM 589 N N . ALA A 1 81 ? -14.562 5.939 13.719 1.00 97.50 81 ALA A N 1
ATOM 590 C CA . ALA A 1 81 ? -15.018 7.107 12.981 1.00 97.50 81 ALA A CA 1
ATOM 591 C C . ALA A 1 81 ? -16.355 7.648 13.499 1.00 97.50 81 ALA A C 1
ATOM 593 O O . ALA A 1 81 ? -17.153 6.940 14.102 1.00 97.50 81 ALA A O 1
ATOM 594 N N . VAL A 1 82 ? -16.596 8.931 13.236 1.00 95.88 82 VAL A N 1
ATOM 595 C CA . VAL A 1 82 ? -17.854 9.631 13.537 1.00 95.88 82 VAL A CA 1
ATOM 596 C C . VAL A 1 82 ? -18.453 10.196 12.254 1.00 95.88 82 VAL A C 1
ATOM 598 O O . VAL A 1 82 ? -17.766 10.285 11.237 1.00 95.88 82 VAL A O 1
ATOM 601 N N . ASP A 1 83 ? -19.736 10.564 12.295 1.00 93.31 83 ASP A N 1
ATOM 602 C CA . ASP A 1 83 ? -20.457 11.168 11.164 1.00 93.31 83 ASP A CA 1
ATOM 603 C C . ASP A 1 83 ? -20.316 10.365 9.855 1.00 93.31 83 ASP A C 1
ATOM 605 O O . ASP A 1 83 ? -20.115 10.913 8.772 1.00 93.31 83 ASP A O 1
ATOM 609 N N . ILE A 1 84 ? -20.383 9.033 9.960 1.00 94.56 84 ILE A N 1
ATOM 610 C CA . ILE A 1 84 ? -20.092 8.119 8.851 1.00 94.56 84 ILE A CA 1
ATOM 611 C C . ILE A 1 84 ? -21.206 8.198 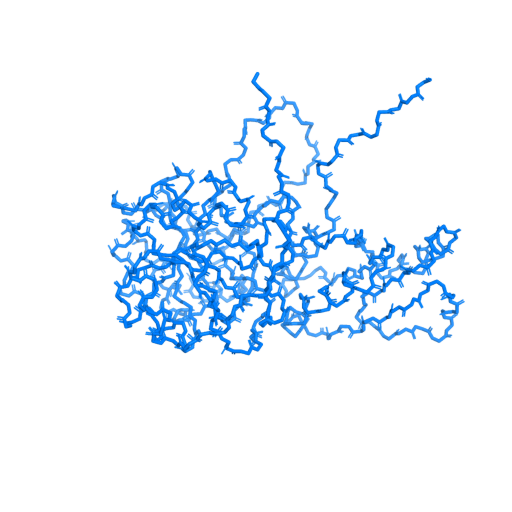7.793 1.00 94.56 84 ILE A C 1
ATOM 613 O O . ILE A 1 84 ? -22.342 7.797 8.079 1.00 94.56 84 ILE A O 1
ATOM 617 N N . PRO A 1 85 ? -20.910 8.650 6.560 1.00 93.69 85 PRO A N 1
ATOM 618 C CA . PRO A 1 85 ? -21.916 8.796 5.516 1.00 93.69 85 PRO A CA 1
ATOM 619 C C . PRO A 1 85 ? -22.375 7.439 4.972 1.00 93.69 85 PRO A C 1
ATOM 621 O O . PRO A 1 85 ? -21.653 6.438 5.028 1.00 93.69 85 PRO A O 1
ATOM 624 N N . ASN A 1 86 ? -23.572 7.410 4.382 1.00 93.44 86 ASN A N 1
ATOM 625 C CA . ASN A 1 86 ? -24.147 6.190 3.815 1.00 93.44 86 ASN A CA 1
ATOM 626 C C . ASN A 1 86 ? -23.266 5.596 2.702 1.00 93.44 86 ASN A C 1
ATOM 628 O O . ASN A 1 86 ? -23.096 4.383 2.639 1.00 93.44 86 ASN A O 1
ATOM 632 N N . GLU A 1 87 ? -22.642 6.435 1.876 1.00 94.69 87 GLU A N 1
ATOM 633 C CA . GLU A 1 87 ? -21.722 6.004 0.821 1.00 94.69 87 GLU A CA 1
ATOM 634 C C . GLU A 1 87 ? -20.527 5.225 1.368 1.00 94.69 87 GLU A C 1
ATOM 636 O O . GLU A 1 87 ? -20.140 4.213 0.791 1.00 94.69 87 GLU A O 1
ATOM 641 N N . ALA A 1 88 ? -19.967 5.646 2.506 1.00 96.06 88 ALA A N 1
ATOM 642 C CA . ALA A 1 88 ? -18.878 4.915 3.145 1.00 96.06 88 ALA A CA 1
ATOM 643 C C . ALA A 1 88 ? -19.337 3.519 3.585 1.00 96.06 88 ALA A C 1
ATOM 645 O O . ALA A 1 88 ? -18.620 2.544 3.371 1.00 96.06 88 ALA A O 1
ATOM 646 N N . ARG A 1 89 ? -20.555 3.403 4.133 1.00 96.12 89 ARG A N 1
ATOM 647 C CA . ARG A 1 89 ? -21.133 2.107 4.521 1.00 96.12 89 ARG A CA 1
ATOM 648 C C . ARG A 1 89 ? -21.437 1.224 3.312 1.00 96.12 89 ARG A C 1
ATOM 650 O O . ARG A 1 89 ? -21.155 0.034 3.365 1.00 96.12 89 ARG A O 1
ATOM 657 N N . GLN A 1 90 ? -21.947 1.791 2.218 1.00 97.00 90 GLN A N 1
ATOM 658 C CA . GLN A 1 90 ? -22.180 1.064 0.963 1.00 97.00 90 GLN A CA 1
ATOM 659 C C . GLN A 1 90 ? -20.876 0.519 0.376 1.00 97.00 90 GLN A C 1
ATOM 661 O O . GLN A 1 90 ? -20.803 -0.653 0.014 1.00 97.00 90 GLN A O 1
ATOM 666 N N . LEU A 1 91 ? -19.836 1.353 0.318 1.00 97.94 91 LEU A N 1
ATOM 667 C CA . LEU A 1 91 ? -18.521 0.951 -0.172 1.00 97.94 91 LEU A CA 1
ATOM 668 C C . LEU A 1 91 ? -17.871 -0.102 0.734 1.00 97.94 91 LEU A C 1
ATOM 670 O O . LEU A 1 91 ? -17.333 -1.083 0.226 1.00 97.94 91 LEU A O 1
ATOM 674 N N . ALA A 1 92 ? -17.951 0.062 2.058 1.00 98.25 92 ALA A N 1
ATOM 675 C CA . ALA A 1 92 ? -17.478 -0.941 3.008 1.00 98.25 92 ALA A CA 1
ATOM 676 C C . ALA A 1 92 ? -18.219 -2.274 2.822 1.00 98.25 92 ALA A C 1
ATOM 678 O O . ALA A 1 92 ? -17.580 -3.305 2.665 1.00 98.25 92 ALA A O 1
ATOM 679 N N . ALA A 1 93 ? -19.552 -2.263 2.745 1.00 97.56 93 ALA A N 1
ATOM 680 C CA . ALA A 1 93 ? -20.345 -3.477 2.545 1.00 97.56 93 ALA A CA 1
ATOM 681 C C . ALA A 1 93 ? -20.038 -4.193 1.216 1.00 97.56 93 ALA A C 1
ATOM 683 O O . ALA A 1 93 ? -20.135 -5.415 1.141 1.00 97.56 93 ALA A O 1
ATOM 684 N N . ALA A 1 94 ? -19.679 -3.446 0.169 1.00 98.12 94 ALA A N 1
ATOM 685 C CA . ALA A 1 94 ? -19.379 -4.008 -1.145 1.00 98.12 94 ALA A CA 1
ATOM 686 C C . ALA A 1 94 ? -17.946 -4.548 -1.271 1.00 98.12 94 ALA A C 1
ATOM 688 O O . ALA A 1 94 ? -17.722 -5.523 -1.987 1.00 98.12 94 ALA A O 1
ATOM 689 N N . PHE A 1 95 ? -16.974 -3.898 -0.624 1.00 98.50 95 PHE A N 1
ATOM 690 C CA . PHE A 1 95 ? -15.551 -4.135 -0.881 1.00 98.50 95 PHE A CA 1
ATOM 691 C C . PHE A 1 95 ? -14.753 -4.598 0.341 1.00 98.50 95 PHE A C 1
ATOM 693 O O . PHE A 1 95 ? -13.556 -4.853 0.199 1.00 98.50 95 PHE A O 1
ATOM 700 N N . TRP A 1 96 ? -15.364 -4.696 1.527 1.00 98.31 96 TRP A N 1
ATOM 701 C CA . TRP A 1 96 ? -14.727 -5.254 2.719 1.00 98.31 96 TRP A CA 1
ATOM 702 C C . TRP A 1 96 ? -15.270 -6.640 3.083 1.00 98.31 96 TRP A C 1
ATOM 704 O O . TRP A 1 96 ? -16.483 -6.843 3.051 1.00 98.31 96 TRP A O 1
ATOM 714 N N . PRO A 1 97 ? -14.395 -7.575 3.502 1.00 98.50 97 PRO A N 1
ATOM 715 C CA . PRO A 1 97 ? -12.930 -7.464 3.548 1.00 98.50 97 PRO A CA 1
ATOM 716 C C . PRO A 1 97 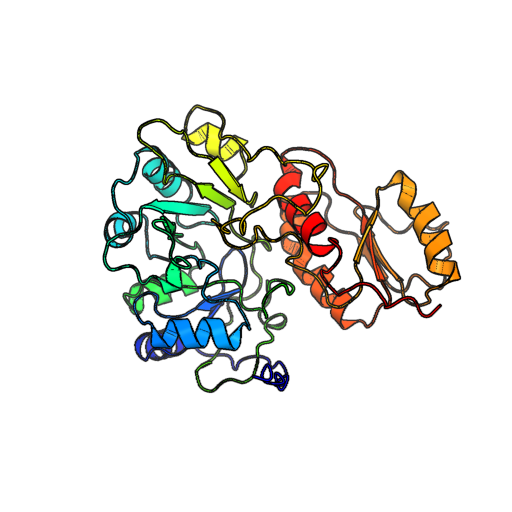? -12.289 -7.341 2.154 1.00 98.50 97 PRO A C 1
ATOM 718 O O . PRO A 1 97 ? -12.661 -8.072 1.239 1.00 98.50 97 PRO A O 1
ATOM 721 N N . GLY A 1 98 ? -11.313 -6.441 1.979 1.00 98.38 98 GLY A N 1
ATOM 722 C CA . GLY A 1 98 ? -10.675 -6.224 0.677 1.00 98.38 98 GLY A CA 1
ATOM 723 C C . GLY A 1 98 ? -9.829 -4.949 0.528 1.00 98.38 98 GLY A C 1
ATOM 724 O O . GLY A 1 98 ? -9.598 -4.203 1.491 1.00 98.38 98 GLY A O 1
ATOM 725 N N . PRO A 1 99 ? -9.340 -4.679 -0.701 1.00 98.12 99 PRO A N 1
ATOM 726 C CA . PRO A 1 99 ? -8.303 -3.685 -0.981 1.00 98.12 99 PRO A CA 1
ATOM 727 C C . PRO A 1 99 ? -8.858 -2.259 -1.127 1.00 98.12 99 PRO A C 1
ATOM 729 O O . PRO A 1 99 ? -8.399 -1.487 -1.972 1.00 98.12 99 PRO A O 1
ATOM 732 N N . LEU A 1 100 ? -9.826 -1.891 -0.286 1.00 98.69 100 LEU A N 1
ATOM 733 C CA . LEU A 1 100 ? -10.379 -0.543 -0.195 1.00 98.69 100 LEU A CA 1
ATOM 734 C C . LEU A 1 100 ? -10.005 0.095 1.145 1.00 98.69 100 LEU A C 1
ATOM 736 O O . LEU A 1 100 ? -10.106 -0.525 2.199 1.00 98.69 100 LEU A O 1
ATOM 740 N N . THR A 1 101 ? -9.620 1.360 1.113 1.00 98.75 101 THR A N 1
ATOM 741 C CA . THR A 1 101 ? -9.430 2.202 2.291 1.00 98.75 101 THR A CA 1
ATOM 742 C C . THR A 1 101 ? -10.375 3.391 2.211 1.00 98.75 101 THR A C 1
ATOM 744 O O . THR A 1 101 ? -10.449 4.058 1.179 1.00 98.75 101 THR A O 1
ATOM 747 N N . LEU A 1 102 ? -11.056 3.681 3.315 1.00 98.19 102 LEU A N 1
ATOM 748 C CA . LEU A 1 102 ? -11.951 4.825 3.451 1.00 98.19 102 LEU A CA 1
ATOM 749 C C . LEU A 1 102 ? -11.311 5.860 4.375 1.00 98.19 102 LEU A C 1
ATOM 751 O O . LEU A 1 102 ? -10.894 5.515 5.479 1.00 98.19 102 LEU A O 1
ATOM 755 N N . ILE A 1 103 ? -11.236 7.118 3.939 1.00 97.69 103 ILE A N 1
ATOM 756 C CA . ILE A 1 103 ? -10.887 8.243 4.815 1.00 97.69 103 ILE A CA 1
ATOM 757 C C . ILE A 1 103 ? -12.179 8.820 5.389 1.00 97.69 103 ILE A C 1
ATOM 759 O O . ILE A 1 103 ? -13.073 9.222 4.640 1.00 97.69 103 ILE A O 1
ATOM 763 N N . LEU A 1 104 ? -12.279 8.854 6.714 1.00 96.75 104 LEU A N 1
ATOM 764 C CA . LEU A 1 104 ? -13.472 9.255 7.464 1.00 96.75 104 LEU A CA 1
ATOM 765 C C . LEU A 1 104 ? -13.103 10.248 8.565 1.00 96.75 104 LEU A C 1
ATOM 767 O O . LEU A 1 104 ? -11.932 10.378 8.912 1.00 96.75 104 LEU A O 1
ATOM 771 N N . LYS A 1 105 ? -14.087 10.954 9.130 1.00 95.88 105 LYS A N 1
ATOM 772 C CA . LYS A 1 105 ? -13.868 11.783 10.324 1.00 95.88 105 LYS A CA 1
ATOM 773 C C . LYS A 1 105 ? -13.514 10.881 11.502 1.00 95.88 105 LYS A C 1
ATOM 775 O O . LYS A 1 105 ? -14.210 9.902 11.754 1.00 95.88 105 LYS A O 1
ATOM 780 N N . LYS A 1 106 ? -12.415 11.180 12.197 1.00 96.81 106 LYS A N 1
ATOM 781 C CA . LYS A 1 106 ? -11.896 10.301 13.254 1.00 96.81 106 LYS A CA 1
ATOM 782 C C . LYS A 1 106 ? -12.735 10.389 14.530 1.00 96.81 106 LYS A C 1
ATOM 784 O O . LYS A 1 106 ? -13.169 11.476 14.911 1.00 96.81 106 LYS A O 1
ATOM 789 N N . ALA A 1 107 ? -12.869 9.277 15.246 1.00 97.44 107 ALA A N 1
ATOM 790 C CA . ALA A 1 107 ? -13.369 9.294 16.615 1.00 97.44 107 ALA A CA 1
ATOM 791 C C . ALA A 1 107 ? -12.388 10.007 17.568 1.00 97.44 107 ALA A C 1
ATOM 793 O O . ALA A 1 107 ? -11.181 10.121 17.315 1.00 97.44 107 ALA A O 1
ATOM 794 N N . GLY A 1 108 ? -12.909 10.503 18.694 1.00 96.69 108 GLY A N 1
ATOM 795 C CA . GLY A 1 108 ? -12.143 11.322 19.641 1.00 96.69 108 GLY A CA 1
ATOM 796 C C . GLY A 1 108 ? -10.913 10.618 20.221 1.00 96.69 108 GLY A C 1
ATOM 797 O O . GLY A 1 108 ? -9.887 11.261 20.418 1.00 96.69 108 GLY A O 1
ATOM 798 N N . HIS A 1 109 ? -10.992 9.301 20.425 1.00 95.75 109 HIS A N 1
ATOM 799 C CA . HIS A 1 109 ? -9.913 8.511 21.018 1.00 95.75 109 HIS A CA 1
ATOM 800 C C . HIS A 1 109 ? -8.792 8.138 20.036 1.00 95.75 109 HIS A C 1
ATOM 802 O O . HIS A 1 109 ? -7.755 7.656 20.481 1.00 95.75 109 HIS A O 1
ATOM 808 N N . VAL A 1 110 ? -8.982 8.327 18.722 1.00 97.81 110 VAL A N 1
ATOM 809 C CA . VAL A 1 110 ? -7.966 7.972 17.720 1.00 97.81 110 VAL A CA 1
ATOM 810 C C . VAL A 1 110 ? -6.735 8.867 17.918 1.00 97.81 110 VAL A C 1
ATOM 812 O O . VAL A 1 110 ? -6.877 10.093 17.763 1.00 97.81 110 VAL A O 1
ATOM 815 N N . PRO A 1 111 ? -5.548 8.299 18.226 1.00 97.12 111 PRO A N 1
ATOM 816 C CA . PRO A 1 111 ? -4.350 9.087 18.502 1.00 97.12 111 PRO A CA 1
ATOM 817 C C . PRO A 1 111 ? -3.928 9.953 17.315 1.00 97.12 111 PRO A C 1
ATOM 819 O O . PRO A 1 111 ? -4.005 9.528 16.161 1.00 97.12 111 PRO A O 1
ATOM 822 N N . SER A 1 112 ? -3.403 11.149 17.586 1.00 95.56 112 SER A N 1
ATOM 823 C CA . SER A 1 112 ? -2.933 12.072 16.538 1.00 95.56 112 SER A CA 1
ATOM 824 C C . SER A 1 112 ? -1.797 11.490 15.694 1.00 95.56 112 SER A C 1
ATOM 826 O O . SER A 1 112 ? -1.687 11.820 14.516 1.00 95.56 112 SER A O 1
ATOM 828 N N . LEU A 1 113 ? -0.989 10.588 16.265 1.00 95.75 113 LEU A N 1
ATOM 829 C CA . LEU A 1 113 ? 0.049 9.841 15.547 1.00 95.75 113 LEU A CA 1
ATOM 830 C C . LEU A 1 113 ? -0.525 8.977 14.414 1.00 95.75 113 LEU A C 1
ATOM 832 O O . LEU A 1 113 ? 0.118 8.809 13.384 1.00 95.75 113 LEU A O 1
ATOM 836 N N . VAL A 1 114 ? -1.747 8.455 14.561 1.00 97.00 114 VAL A N 1
ATOM 837 C CA . VAL A 1 114 ? -2.412 7.700 13.487 1.00 97.00 114 VAL A CA 1
ATOM 838 C C . VAL A 1 114 ? -2.764 8.624 12.323 1.00 97.00 114 VAL A C 1
ATOM 840 O O . VAL A 1 114 ? -2.609 8.251 11.162 1.00 97.00 114 VAL A O 1
ATOM 843 N N . THR A 1 115 ? -3.229 9.835 12.620 1.00 95.62 115 THR A N 1
ATOM 844 C CA . THR A 1 115 ? -3.798 10.753 11.624 1.00 95.62 115 THR A CA 1
ATOM 845 C C . THR A 1 115 ? -2.811 11.800 11.118 1.00 95.62 115 THR A C 1
ATOM 847 O O . THR A 1 115 ? -3.166 12.628 10.281 1.00 95.62 115 THR A O 1
ATOM 850 N N . GLY A 1 116 ? -1.572 11.801 11.617 1.00 93.25 116 GLY A N 1
ATOM 851 C CA . GLY A 1 116 ? -0.618 12.874 11.341 1.00 93.25 116 GLY A CA 1
ATOM 852 C C . GLY A 1 116 ? -1.126 14.242 11.807 1.00 93.25 116 GLY A C 1
ATOM 853 O O . GLY A 1 116 ? -0.878 15.249 11.151 1.00 93.25 116 GLY A O 1
ATOM 854 N N . GLY A 1 117 ? -1.911 14.272 12.889 1.00 92.69 117 GLY A N 1
ATOM 855 C CA . GLY A 1 117 ? -2.547 15.482 13.420 1.00 92.69 117 GLY A CA 1
ATOM 856 C C . GLY A 1 117 ? -3.824 15.925 12.695 1.00 92.69 117 GLY A C 1
ATOM 857 O O . GLY A 1 117 ? -4.392 16.955 13.052 1.00 92.69 117 GLY A O 1
ATOM 858 N N . GLN A 1 118 ? -4.302 15.169 11.705 1.00 92.69 118 GLN A N 1
ATOM 859 C CA . GLN A 1 118 ? -5.535 15.488 10.978 1.00 92.69 118 GLN A CA 1
ATOM 860 C C . GLN A 1 118 ? -6.789 15.080 11.760 1.00 92.69 118 GLN A C 1
ATOM 862 O O . GLN A 1 118 ? -6.746 14.248 12.670 1.00 92.69 118 GLN A O 1
ATOM 867 N N . ASP A 1 119 ? -7.931 15.638 11.358 1.00 94.06 119 ASP A N 1
ATOM 868 C CA . ASP A 1 119 ? -9.267 15.307 11.866 1.00 94.06 119 ASP A CA 1
ATOM 869 C C . ASP A 1 119 ? -9.894 14.085 11.168 1.00 94.06 119 ASP A C 1
ATOM 871 O O . ASP A 1 119 ? -11.041 13.721 11.437 1.00 94.06 119 ASP A O 1
ATOM 875 N N . THR A 1 120 ? -9.137 13.436 10.281 1.00 96.25 120 THR A N 1
ATOM 876 C CA . THR A 1 120 ? -9.566 12.262 9.523 1.00 96.25 120 THR A CA 1
ATOM 877 C C . THR A 1 120 ? -8.691 11.047 9.800 1.00 96.25 120 THR A C 1
ATOM 879 O O . THR A 1 120 ? -7.516 11.175 10.135 1.00 96.25 120 THR A O 1
ATOM 882 N N . VAL A 1 121 ? -9.268 9.854 9.665 1.00 97.81 121 VAL A N 1
ATOM 883 C CA . VAL A 1 121 ? -8.601 8.559 9.827 1.00 97.81 121 VAL A CA 1
ATOM 884 C C . VAL A 1 121 ? -8.828 7.703 8.584 1.00 97.81 121 VAL A C 1
ATOM 886 O O . VAL A 1 121 ? -9.924 7.688 8.025 1.00 97.81 121 VAL A O 1
ATOM 889 N N . GLY A 1 122 ? -7.789 6.990 8.146 1.00 98.31 122 GLY A N 1
ATOM 890 C CA . GLY A 1 122 ? -7.905 5.980 7.100 1.00 98.31 122 GLY A CA 1
ATOM 891 C C . GLY A 1 122 ? -8.201 4.610 7.696 1.00 98.31 122 GLY A C 1
ATOM 892 O O . GLY A 1 122 ? -7.399 4.112 8.483 1.00 98.31 122 GLY A O 1
ATOM 893 N N . LEU A 1 123 ? -9.314 3.996 7.300 1.00 98.75 123 LEU A N 1
ATOM 894 C CA . LEU A 1 123 ? -9.753 2.682 7.773 1.00 98.75 123 LEU A CA 1
ATOM 895 C C . LEU A 1 123 ? -9.783 1.665 6.638 1.00 98.75 123 LEU A C 1
ATOM 897 O O . LEU A 1 123 ? -10.100 2.002 5.494 1.00 98.75 123 LEU A O 1
ATOM 901 N N . ARG A 1 124 ? -9.458 0.414 6.958 1.00 98.69 124 ARG A N 1
ATOM 902 C CA . ARG A 1 124 ? -9.522 -0.718 6.029 1.00 98.69 124 ARG A CA 1
ATOM 903 C C . ARG A 1 124 ? -9.823 -2.016 6.765 1.00 98.69 124 ARG A C 1
ATOM 905 O O . ARG A 1 124 ? -9.243 -2.277 7.808 1.00 98.69 124 ARG A O 1
ATOM 912 N N . CYS A 1 125 ? -10.630 -2.880 6.167 1.00 98.56 125 CYS A N 1
ATOM 913 C CA . CYS A 1 125 ? -10.757 -4.273 6.582 1.00 98.56 125 CYS A CA 1
ATOM 914 C C . CYS A 1 125 ? -10.034 -5.156 5.542 1.00 98.56 125 CYS A C 1
ATOM 916 O O . CYS A 1 125 ? -10.532 -5.289 4.425 1.00 98.56 125 CYS A O 1
ATOM 918 N N . PRO A 1 126 ? -8.823 -5.682 5.827 1.00 98.25 126 PRO A N 1
ATOM 919 C CA . PRO A 1 126 ? -8.041 -6.456 4.855 1.00 98.25 126 PRO A CA 1
ATOM 920 C C . PRO A 1 126 ? -8.633 -7.855 4.643 1.00 98.25 126 PRO A C 1
ATOM 922 O O . PRO A 1 126 ? -9.154 -8.448 5.580 1.00 98.25 126 PRO A O 1
ATOM 925 N N . SER A 1 127 ? -8.516 -8.428 3.445 1.00 98.25 127 SER A N 1
ATOM 926 C CA . SER A 1 127 ? -9.101 -9.755 3.140 1.00 98.25 127 SER A CA 1
ATOM 927 C C . SER A 1 127 ? -8.182 -10.946 3.427 1.00 98.25 127 SER A C 1
ATOM 929 O O . SER A 1 127 ? -8.606 -12.093 3.310 1.00 98.25 127 SER A O 1
ATOM 931 N N . HIS A 1 128 ? -6.927 -10.703 3.816 1.00 98.44 128 HIS A N 1
ATOM 932 C CA . HIS A 1 128 ? -5.979 -11.786 4.068 1.00 98.44 128 HIS A CA 1
ATOM 933 C C . HIS A 1 128 ? -6.375 -12.611 5.311 1.00 98.44 128 HIS A C 1
ATOM 935 O O . HIS A 1 128 ? -6.411 -12.048 6.411 1.00 98.44 128 HIS A O 1
ATOM 941 N N . PRO A 1 129 ? -6.592 -13.940 5.194 1.00 97.94 129 PRO A N 1
ATOM 942 C CA . PRO A 1 129 ? -7.124 -14.762 6.287 1.00 97.94 129 PRO A CA 1
ATOM 943 C C . PRO A 1 129 ? -6.290 -14.704 7.568 1.00 97.94 129 PRO A C 1
ATOM 945 O O . PRO A 1 129 ? -6.832 -14.547 8.657 1.00 97.94 129 PRO A O 1
ATOM 948 N N . VAL A 1 130 ? -4.960 -14.754 7.438 1.00 98.06 130 VAL A N 1
ATOM 949 C CA . VAL A 1 130 ? -4.050 -14.684 8.594 1.00 98.06 130 VAL A CA 1
ATOM 950 C C . VAL A 1 130 ? -4.107 -13.315 9.280 1.00 98.06 130 VAL A C 1
ATOM 952 O O . VAL A 1 130 ? -4.064 -13.242 10.503 1.00 98.06 130 VAL A O 1
ATOM 955 N N . PHE A 1 131 ? -4.259 -12.225 8.519 1.00 98.50 131 PHE A N 1
ATOM 956 C CA . PHE A 1 131 ? -4.372 -10.888 9.106 1.00 98.50 131 PHE A CA 1
ATOM 957 C C . PHE A 1 131 ? -5.701 -10.757 9.858 1.00 98.50 131 PHE A C 1
ATOM 959 O O . PHE A 1 131 ? -5.726 -10.263 10.981 1.00 98.50 131 PHE A O 1
ATOM 966 N N . GLN A 1 132 ? -6.793 -11.252 9.268 1.00 98.38 132 GLN A N 1
ATOM 967 C CA . GLN A 1 132 ? -8.112 -11.283 9.903 1.00 98.38 132 GLN A CA 1
ATOM 968 C C . GLN A 1 132 ? -8.125 -12.126 11.181 1.00 98.38 132 GLN A C 1
ATOM 970 O O . GLN A 1 132 ? -8.670 -11.691 12.194 1.00 98.38 132 GLN A O 1
ATOM 975 N N . GLN A 1 133 ? -7.458 -13.284 11.175 1.00 98.19 133 GLN A N 1
ATOM 976 C CA . GLN A 1 133 ? -7.272 -14.097 12.376 1.00 98.19 133 GLN A CA 1
ATOM 977 C C . GLN A 1 133 ? -6.569 -13.300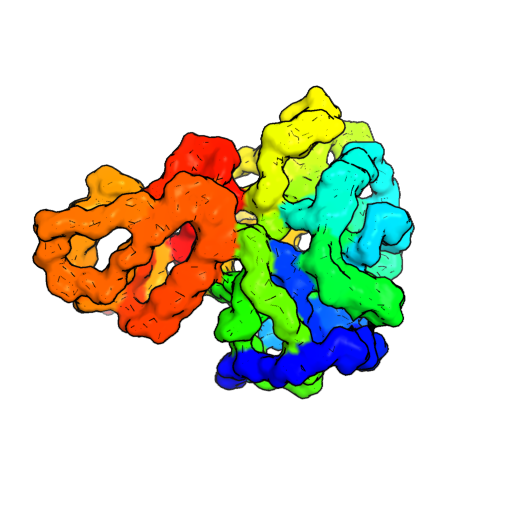 13.485 1.00 98.19 133 GLN A C 1
ATOM 979 O O . GLN A 1 133 ? -7.039 -13.296 14.621 1.00 98.19 133 GLN A O 1
ATOM 984 N N . ILE A 1 134 ? -5.473 -12.607 13.165 1.00 98.69 134 ILE A N 1
ATOM 985 C CA . ILE A 1 134 ? -4.704 -11.817 14.139 1.00 98.69 134 ILE A CA 1
ATOM 986 C C . ILE A 1 134 ? -5.522 -10.630 14.664 1.00 98.69 134 ILE A C 1
ATOM 988 O O . ILE A 1 134 ? -5.526 -10.385 15.869 1.00 98.69 134 ILE A O 1
ATOM 992 N N . LEU A 1 135 ? -6.254 -9.916 13.802 1.00 98.12 135 LEU A N 1
ATOM 993 C CA . LEU A 1 135 ? -7.162 -8.841 14.224 1.00 98.12 135 LEU A CA 1
ATOM 994 C C . LEU A 1 135 ? -8.222 -9.359 15.203 1.00 98.12 135 LEU A C 1
ATOM 996 O O . LEU A 1 135 ? -8.385 -8.802 16.287 1.00 98.12 135 LEU A O 1
ATOM 1000 N N . ALA A 1 136 ? -8.900 -10.452 14.846 1.00 97.81 136 ALA A N 1
ATOM 1001 C CA . ALA A 1 136 ? -9.962 -11.029 15.661 1.00 97.81 136 ALA A CA 1
ATOM 1002 C C . ALA A 1 136 ? -9.452 -11.549 17.015 1.00 97.81 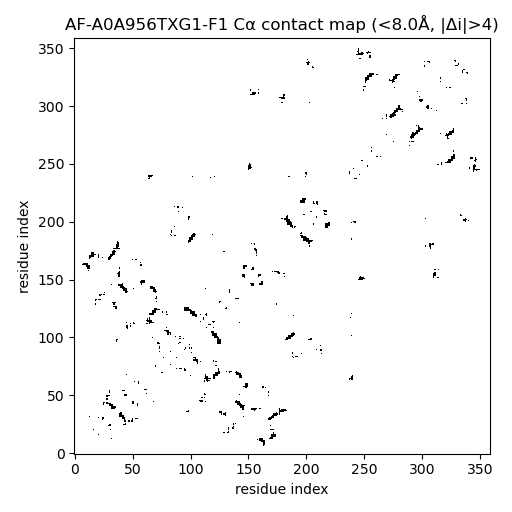136 ALA A C 1
ATOM 1004 O O . ALA A 1 136 ? -10.094 -11.319 18.036 1.00 97.81 136 ALA A O 1
ATOM 1005 N N . GLN A 1 137 ? -8.300 -12.227 17.039 1.00 98.19 137 GLN A N 1
ATOM 1006 C CA . GLN A 1 137 ? -7.726 -12.779 18.272 1.00 98.19 137 GLN A CA 1
ATOM 1007 C C . GLN A 1 137 ? -7.111 -11.707 19.174 1.00 98.19 137 GLN A C 1
ATOM 1009 O O . GLN A 1 137 ? -7.222 -11.796 20.394 1.00 98.19 137 GLN A O 1
ATOM 1014 N N . SER A 1 138 ? -6.466 -10.693 18.591 1.00 97.88 138 SER A N 1
ATOM 1015 C CA . SER A 1 138 ? -5.843 -9.623 19.372 1.00 97.88 138 SER A CA 1
ATOM 1016 C C . SER A 1 138 ? -6.863 -8.652 19.965 1.00 97.88 138 SER A C 1
ATOM 1018 O O . SER A 1 138 ? -6.598 -8.089 21.028 1.00 97.88 138 SER A O 1
ATOM 1020 N N . GLY A 1 139 ? -8.007 -8.456 19.295 1.00 96.81 139 GLY A N 1
ATOM 1021 C CA . GLY A 1 139 ? -9.011 -7.455 19.662 1.00 96.81 139 GLY A CA 1
ATOM 1022 C C . GLY A 1 139 ? -8.548 -6.013 19.427 1.00 96.81 139 GLY A C 1
ATOM 1023 O O . GLY A 1 139 ? -9.096 -5.088 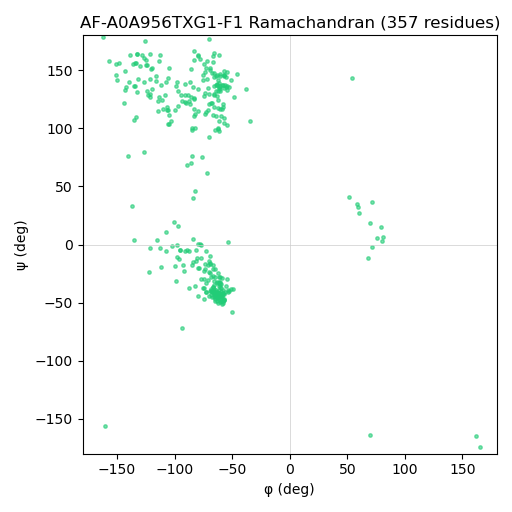20.021 1.00 96.81 139 GLY A O 1
ATOM 1024 N N . LEU A 1 140 ? -7.513 -5.812 18.605 1.00 97.88 140 LEU A N 1
ATOM 1025 C CA . LEU A 1 140 ? -6.886 -4.513 18.357 1.00 97.88 140 LEU A CA 1
ATOM 1026 C C . LEU A 1 140 ? -7.286 -3.946 16.991 1.00 97.88 140 LEU A C 1
ATOM 1028 O O . LEU A 1 140 ? -7.480 -4.688 16.030 1.00 97.88 140 LEU A O 1
ATOM 1032 N N . GLY A 1 141 ? -7.287 -2.616 16.870 1.00 98.31 141 GLY A N 1
ATOM 1033 C CA . GLY A 1 141 ? -7.075 -1.966 15.576 1.00 98.31 141 GLY A CA 1
ATOM 1034 C C . GLY A 1 141 ? -5.580 -1.839 15.303 1.00 98.31 141 GLY A C 1
ATOM 1035 O O . GLY A 1 141 ? -4.813 -1.465 16.195 1.00 98.31 141 GLY A O 1
ATOM 1036 N N . LEU A 1 142 ? -5.150 -2.153 14.081 1.00 98.81 142 LEU A N 1
ATOM 1037 C CA . LEU A 1 142 ? -3.727 -2.208 13.738 1.00 98.81 142 LEU A CA 1
ATOM 1038 C C . LEU A 1 142 ? -3.343 -1.128 12.727 1.00 98.81 142 LEU A C 1
ATOM 1040 O O . LEU A 1 142 ? -3.756 -1.162 11.569 1.00 98.81 142 LEU A O 1
ATOM 1044 N N . ALA A 1 143 ? -2.494 -0.190 13.134 1.00 98.50 143 ALA A N 1
ATOM 1045 C CA . ALA A 1 143 ? -1.853 0.729 12.206 1.00 98.50 143 ALA A CA 1
ATOM 1046 C C . ALA A 1 143 ? -0.786 -0.048 11.429 1.00 98.50 143 ALA A C 1
ATOM 1048 O O . ALA A 1 143 ? 0.180 -0.516 12.028 1.00 98.50 143 ALA A O 1
ATOM 1049 N N . ALA A 1 144 ? -0.964 -0.213 10.116 1.00 97.94 144 ALA A N 1
ATOM 1050 C CA . ALA A 1 144 ? -0.082 -1.064 9.311 1.00 97.94 144 ALA A CA 1
ATOM 1051 C C . ALA A 1 144 ? 0.231 -0.451 7.932 1.00 97.94 144 ALA A C 1
ATOM 1053 O O . ALA A 1 144 ? -0.334 -0.864 6.917 1.00 97.94 144 ALA A O 1
ATOM 1054 N N . PRO A 1 145 ? 1.112 0.564 7.845 1.00 97.31 145 PRO A N 1
ATOM 1055 C CA . PRO A 1 145 ? 1.678 0.973 6.563 1.00 97.31 145 PRO A CA 1
ATOM 1056 C C . PRO A 1 145 ? 2.574 -0.135 5.988 1.00 97.31 145 PRO A C 1
ATOM 1058 O O . PRO A 1 145 ? 3.013 -1.022 6.715 1.00 97.31 145 PRO A O 1
ATOM 1061 N N . SER A 1 146 ? 2.914 -0.042 4.702 1.00 97.00 146 SER A N 1
ATOM 1062 C CA . SER A 1 146 ? 3.774 -1.011 4.009 1.00 97.00 146 SER A CA 1
ATOM 1063 C C . SER A 1 146 ? 5.092 -1.293 4.759 1.00 97.00 146 SER A C 1
ATOM 1065 O O . SER A 1 146 ? 5.686 -0.387 5.346 1.00 97.00 146 SER A O 1
ATOM 1067 N N . ALA A 1 147 ? 5.563 -2.541 4.779 1.00 97.19 147 ALA A N 1
ATOM 1068 C CA . ALA A 1 147 ? 6.703 -2.994 5.588 1.00 97.19 147 ALA A CA 1
ATOM 1069 C C . ALA A 1 147 ? 8.082 -2.705 4.954 1.00 97.19 147 ALA A C 1
ATOM 1071 O O . ALA A 1 147 ? 8.962 -3.561 4.915 1.00 97.19 147 ALA A O 1
ATOM 1072 N N . ASN A 1 148 ? 8.269 -1.486 4.455 1.00 94.56 148 ASN A N 1
ATOM 1073 C CA . ASN A 1 148 ? 9.517 -0.987 3.878 1.00 94.56 148 ASN A CA 1
ATOM 1074 C C . ASN A 1 148 ? 9.960 0.332 4.533 1.00 94.56 148 ASN A C 1
ATOM 1076 O O . ASN A 1 148 ? 9.124 1.046 5.113 1.00 94.56 148 ASN A O 1
ATOM 1080 N N . PRO A 1 149 ? 11.248 0.701 4.413 1.00 92.25 149 PRO A N 1
ATOM 1081 C CA . PRO A 1 149 ? 11.711 2.046 4.733 1.00 92.25 149 PRO A CA 1
ATOM 1082 C C . PRO A 1 149 ? 10.910 3.097 3.959 1.00 92.25 149 PRO A C 1
ATOM 1084 O O . PRO A 1 149 ? 10.430 2.841 2.849 1.00 92.25 149 PRO A O 1
ATOM 1087 N N . PHE A 1 150 ? 10.731 4.276 4.550 1.00 89.75 150 PHE A N 1
ATOM 1088 C CA . PHE A 1 150 ? 9.948 5.353 3.955 1.00 89.75 150 PHE A CA 1
ATOM 1089 C C . PHE A 1 150 ? 10.422 5.668 2.521 1.00 89.75 150 PHE A C 1
ATOM 1091 O O . PHE A 1 150 ? 11.615 5.710 2.253 1.00 89.75 150 PHE A O 1
ATOM 1098 N N . GLN A 1 151 ? 9.467 5.845 1.600 1.00 88.62 151 GLN A N 1
ATOM 1099 C CA . GLN A 1 151 ? 9.666 6.035 0.148 1.00 88.62 151 GLN A CA 1
ATOM 1100 C C . GLN A 1 151 ? 10.194 4.844 -0.671 1.00 88.62 151 GLN A C 1
ATOM 1102 O O . GLN A 1 151 ? 10.082 4.901 -1.895 1.00 88.62 151 GLN A O 1
ATOM 1107 N N . GLY A 1 152 ? 10.681 3.773 -0.040 1.00 91.69 152 GLY A N 1
ATOM 1108 C CA . GLY A 1 152 ? 11.163 2.584 -0.751 1.00 91.69 152 GLY A CA 1
ATOM 1109 C C . GLY A 1 152 ? 10.062 1.757 -1.426 1.00 91.69 152 GLY A C 1
ATOM 1110 O O . GLY A 1 152 ? 8.867 2.031 -1.272 1.00 91.69 152 GLY A O 1
ATOM 1111 N N . LEU A 1 153 ? 10.484 0.712 -2.140 1.00 95.44 153 LEU A N 1
ATOM 1112 C CA . LEU A 1 153 ? 9.605 -0.279 -2.764 1.00 95.44 153 LEU A CA 1
ATOM 1113 C C . LEU A 1 153 ? 8.759 -1.021 -1.725 1.00 95.44 153 LEU A C 1
ATOM 1115 O O . LEU A 1 153 ? 9.271 -1.489 -0.704 1.00 95.44 153 LEU A O 1
ATOM 1119 N N . SER A 1 154 ? 7.467 -1.167 -2.003 1.00 97.31 154 SER A N 1
ATOM 1120 C CA . SER A 1 154 ? 6.570 -1.913 -1.126 1.00 97.31 154 SER A CA 1
ATOM 1121 C C . SER A 1 154 ? 6.844 -3.421 -1.194 1.00 97.31 154 SER A C 1
ATOM 1123 O O . SER A 1 154 ? 7.164 -3.947 -2.260 1.00 97.31 154 SER A O 1
ATOM 1125 N N . PRO A 1 155 ? 6.743 -4.150 -0.071 1.00 98.00 155 PRO A N 1
ATOM 1126 C CA . PRO A 1 155 ? 6.989 -5.586 -0.048 1.00 98.00 155 PRO A CA 1
ATOM 1127 C C . PRO A 1 155 ? 5.729 -6.388 -0.396 1.00 98.00 155 PRO A C 1
ATOM 1129 O O . PRO A 1 155 ? 4.724 -6.314 0.301 1.00 98.00 155 PRO A O 1
ATOM 1132 N N . THR A 1 156 ? 5.796 -7.192 -1.453 1.00 98.50 156 THR A N 1
ATOM 1133 C CA . THR A 1 156 ? 4.745 -8.148 -1.875 1.00 98.50 156 THR A CA 1
ATOM 1134 C C . THR A 1 156 ? 5.096 -9.619 -1.627 1.00 98.50 156 THR A C 1
ATOM 1136 O O . THR A 1 156 ? 4.259 -10.495 -1.828 1.00 98.50 156 THR A O 1
ATOM 1139 N N . LEU A 1 157 ? 6.322 -9.887 -1.174 1.00 98.25 157 LEU A N 1
ATOM 1140 C CA . LEU A 1 157 ? 6.824 -11.193 -0.753 1.00 98.25 157 LEU A CA 1
ATOM 1141 C C . LEU A 1 157 ? 7.492 -11.050 0.623 1.00 98.25 157 LEU A C 1
ATOM 1143 O O . LEU A 1 157 ? 8.048 -9.982 0.908 1.00 98.25 157 LEU A O 1
ATOM 1147 N N . PRO A 1 158 ? 7.548 -12.119 1.439 1.00 97.69 158 PRO A N 1
ATOM 1148 C CA . PRO A 1 158 ? 8.328 -12.126 2.682 1.00 97.69 158 PRO A CA 1
ATOM 1149 C C . PRO A 1 158 ? 9.783 -11.705 2.452 1.00 97.69 158 PRO A C 1
ATOM 1151 O O . PRO A 1 158 ? 10.371 -10.939 3.214 1.00 97.69 158 PRO A O 1
ATOM 1154 N N . THR A 1 159 ? 10.362 -12.169 1.343 1.00 97.12 159 THR A N 1
ATOM 1155 C CA . THR A 1 159 ? 11.747 -11.901 0.951 1.00 97.12 159 THR A CA 1
ATOM 1156 C C . THR A 1 159 ? 12.011 -10.437 0.615 1.00 97.12 159 THR A C 1
ATOM 1158 O O . THR A 1 159 ? 13.175 -10.042 0.659 1.00 97.12 159 THR A O 1
ATOM 1161 N N . HIS A 1 160 ? 10.985 -9.622 0.352 1.00 97.81 160 HIS A N 1
ATOM 1162 C CA . HIS A 1 160 ? 11.113 -8.178 0.118 1.00 97.81 160 HIS A CA 1
ATOM 1163 C C . HIS A 1 160 ? 11.256 -7.372 1.412 1.00 97.81 160 HIS A C 1
ATOM 1165 O O . HIS A 1 160 ? 11.727 -6.236 1.388 1.00 97.81 160 HIS A O 1
ATOM 1171 N N . VAL A 1 161 ? 10.852 -7.933 2.554 1.00 97.31 161 VAL A N 1
ATOM 1172 C CA . VAL A 1 161 ? 10.842 -7.204 3.823 1.00 97.31 161 VAL A CA 1
ATOM 1173 C C . VAL A 1 161 ? 12.276 -7.033 4.327 1.00 97.31 161 VAL A C 1
ATOM 1175 O O . VAL A 1 161 ? 12.963 -7.994 4.686 1.00 97.31 161 VAL A O 1
ATOM 1178 N N . ARG A 1 162 ? 12.738 -5.782 4.333 1.00 94.44 162 ARG A N 1
ATOM 1179 C CA . ARG A 1 162 ? 14.049 -5.357 4.834 1.00 94.44 162 ARG A CA 1
ATOM 1180 C C . ARG A 1 162 ? 13.858 -4.106 5.680 1.00 94.44 162 ARG A C 1
ATOM 1182 O O . ARG A 1 162 ? 13.582 -3.034 5.149 1.00 94.44 162 ARG A O 1
ATOM 1189 N N . LEU A 1 163 ? 13.975 -4.246 6.996 1.00 95.06 163 LEU A N 1
ATOM 1190 C CA . LEU A 1 163 ? 13.754 -3.163 7.960 1.00 95.06 163 LEU A CA 1
ATOM 1191 C C . LEU A 1 163 ? 14.983 -2.991 8.861 1.00 95.06 163 LEU A C 1
ATOM 1193 O O . LEU A 1 163 ? 15.733 -3.953 9.038 1.00 95.06 163 LEU A O 1
ATOM 1197 N N . PRO A 1 164 ? 15.218 -1.797 9.433 1.00 93.50 164 PRO A N 1
ATOM 1198 C CA . PRO A 1 164 ? 16.269 -1.615 10.426 1.00 93.50 164 PRO A CA 1
ATOM 1199 C C . PRO A 1 164 ? 16.103 -2.610 11.573 1.00 93.50 164 PRO A C 1
ATOM 1201 O O . PRO A 1 164 ? 14.993 -2.803 12.075 1.00 93.50 164 PRO A O 1
ATOM 1204 N N . ASN A 1 165 ? 17.206 -3.220 12.007 1.00 90.38 165 ASN A N 1
ATOM 1205 C CA . ASN A 1 165 ? 17.177 -4.046 13.206 1.00 90.38 165 ASN A CA 1
ATOM 1206 C C . ASN A 1 165 ? 16.791 -3.173 14.411 1.00 90.38 165 ASN A C 1
ATOM 1208 O O . ASN A 1 165 ? 17.505 -2.225 14.741 1.00 90.38 165 ASN A O 1
ATOM 1212 N N . HIS A 1 166 ? 15.660 -3.472 15.046 1.00 93.69 166 HIS A N 1
ATOM 1213 C CA . HIS A 1 166 ? 15.091 -2.643 16.101 1.00 93.69 166 HIS A CA 1
ATOM 1214 C C . HIS A 1 166 ? 14.473 -3.523 17.196 1.00 93.69 166 HIS A C 1
ATOM 1216 O O . HIS A 1 166 ? 13.724 -4.438 16.859 1.00 93.69 166 HIS A O 1
ATOM 1222 N N . PRO A 1 167 ? 14.699 -3.244 18.496 1.00 94.62 167 PRO A N 1
ATOM 1223 C CA . PRO A 1 167 ? 14.207 -4.095 19.587 1.00 94.62 167 PRO A CA 1
ATOM 1224 C C . PRO A 1 167 ? 12.685 -4.281 19.619 1.00 94.62 167 PRO A C 1
ATOM 1226 O O . PRO A 1 167 ? 12.199 -5.308 20.073 1.00 94.62 167 PRO A O 1
ATOM 1229 N N . ALA A 1 168 ? 11.933 -3.290 19.132 1.00 96.38 168 ALA A N 1
ATOM 1230 C CA . ALA A 1 168 ? 10.476 -3.378 19.047 1.00 96.38 168 ALA A CA 1
ATOM 1231 C C . ALA A 1 168 ? 9.969 -4.235 17.872 1.00 96.38 168 ALA A C 1
ATOM 1233 O O . ALA A 1 168 ? 8.778 -4.508 17.816 1.00 96.38 168 ALA A O 1
ATOM 1234 N N . LEU A 1 169 ? 10.819 -4.631 16.918 1.00 97.50 169 LEU A N 1
ATOM 1235 C CA . LEU A 1 169 ? 10.420 -5.483 15.797 1.00 97.50 169 LEU A CA 1
ATOM 1236 C C . LEU A 1 169 ? 10.477 -6.955 16.222 1.00 97.50 169 LEU A C 1
ATOM 1238 O O . LEU A 1 169 ? 11.542 -7.565 16.221 1.00 97.50 169 LEU A O 1
ATOM 1242 N N . ALA A 1 170 ? 9.325 -7.518 16.583 1.00 97.75 170 ALA A N 1
ATOM 1243 C CA . ALA A 1 170 ? 9.229 -8.867 17.139 1.00 97.75 170 ALA A CA 1
ATOM 1244 C C . ALA A 1 170 ? 9.357 -9.975 16.081 1.00 97.75 170 ALA A C 1
ATOM 1246 O O . ALA A 1 170 ? 9.837 -11.064 16.386 1.00 97.75 170 ALA A O 1
ATOM 1247 N N . GLY A 1 171 ? 8.940 -9.713 14.840 1.00 97.88 171 GLY A N 1
ATOM 1248 C CA . GLY A 1 171 ? 9.041 -10.687 13.757 1.00 97.88 171 GLY A CA 1
ATOM 1249 C C . GLY A 1 171 ? 8.138 -10.384 12.569 1.00 97.88 171 GLY A C 1
ATOM 1250 O O . GLY A 1 171 ? 7.621 -9.274 12.412 1.00 97.88 171 GLY A O 1
ATOM 1251 N N . MET A 1 172 ? 7.964 -11.393 11.724 1.00 98.56 172 MET A N 1
ATOM 1252 C CA . MET A 1 172 ? 7.115 -11.371 10.541 1.00 98.56 172 MET A CA 1
ATOM 1253 C C . MET A 1 172 ? 6.298 -12.655 10.454 1.00 98.56 172 MET A C 1
ATOM 1255 O O . MET A 1 172 ? 6.844 -13.745 10.580 1.00 98.56 172 MET A O 1
ATOM 1259 N N . VAL A 1 173 ? 5.015 -12.545 10.137 1.00 98.69 173 VAL A N 1
ATOM 1260 C CA . VAL A 1 173 ? 4.218 -13.709 9.745 1.00 98.69 173 VAL A CA 1
ATOM 1261 C C . VAL A 1 173 ? 4.358 -13.907 8.239 1.00 98.69 173 VAL A C 1
ATOM 1263 O O . VAL A 1 173 ? 4.087 -12.992 7.462 1.00 98.69 173 VAL A O 1
ATOM 1266 N N . ASP A 1 174 ? 4.793 -15.088 7.810 1.00 98.06 174 ASP A N 1
ATOM 1267 C CA . ASP A 1 174 ? 4.874 -15.429 6.389 1.00 98.06 174 ASP A CA 1
ATOM 1268 C C . ASP A 1 174 ? 3.500 -15.901 5.876 1.00 98.06 174 ASP A C 1
ATOM 1270 O O . ASP A 1 174 ? 3.012 -16.960 6.268 1.00 98.06 174 ASP A O 1
ATOM 1274 N N . GLY A 1 175 ? 2.860 -15.092 5.026 1.00 97.19 175 GLY A N 1
ATOM 1275 C CA . GLY A 1 175 ? 1.622 -15.431 4.315 1.00 97.19 175 GLY A CA 1
ATOM 1276 C C . GLY A 1 175 ? 1.801 -15.701 2.820 1.00 97.19 175 GLY A C 1
ATOM 1277 O O . GLY A 1 175 ? 0.803 -15.782 2.108 1.00 97.19 175 GLY A O 1
ATOM 1278 N N . GLY A 1 176 ? 3.037 -15.827 2.329 1.00 98.00 176 GLY A N 1
ATOM 1279 C CA . GLY A 1 176 ? 3.329 -15.974 0.907 1.00 98.00 176 GLY A CA 1
ATOM 1280 C C . GLY A 1 176 ? 3.079 -14.709 0.063 1.00 98.00 176 GLY A C 1
ATOM 1281 O O . GLY A 1 176 ? 3.000 -13.597 0.582 1.00 98.00 176 GLY A O 1
ATOM 1282 N N . PRO A 1 177 ? 3.007 -14.850 -1.273 1.00 98.19 177 PRO A N 1
ATOM 1283 C CA . PRO A 1 177 ? 2.842 -13.717 -2.180 1.00 98.19 177 PRO A CA 1
ATOM 1284 C C . PRO A 1 177 ? 1.521 -12.965 -2.012 1.00 98.19 177 PRO A C 1
ATOM 1286 O O . PRO A 1 177 ? 0.451 -13.572 -1.951 1.00 98.19 177 PRO A O 1
ATOM 1289 N N . CYS A 1 178 ? 1.585 -11.632 -2.041 1.00 98.38 178 CYS A N 1
ATOM 1290 C CA . CYS A 1 178 ? 0.396 -10.786 -2.067 1.00 98.38 178 CYS A CA 1
ATOM 1291 C C . CYS A 1 178 ? -0.324 -10.895 -3.430 1.00 98.38 178 CYS A C 1
ATOM 1293 O O . CYS A 1 178 ? 0.267 -10.546 -4.454 1.00 98.38 178 CYS A O 1
ATOM 1295 N N . PRO A 1 179 ? -1.599 -11.322 -3.481 1.00 97.25 179 PRO A N 1
ATOM 1296 C CA . PRO A 1 179 ? -2.322 -11.553 -4.734 1.00 97.25 179 PRO A CA 1
ATOM 1297 C C . PRO A 1 179 ? -2.638 -10.285 -5.546 1.00 97.25 179 PRO A C 1
ATOM 1299 O O . PRO A 1 179 ? -2.751 -10.381 -6.764 1.00 97.25 179 PRO A O 1
ATOM 1302 N N . VAL A 1 180 ? -2.782 -9.110 -4.918 1.00 97.69 180 VAL A N 1
ATOM 1303 C CA . VAL A 1 180 ? -3.033 -7.833 -5.621 1.00 97.69 180 VAL A CA 1
ATOM 1304 C C . VAL A 1 180 ? -1.726 -7.146 -6.033 1.00 97.69 180 VAL A C 1
ATOM 1306 O O . VAL A 1 180 ? -1.662 -6.542 -7.098 1.00 97.69 180 VAL A O 1
ATOM 1309 N N . GLY A 1 181 ? -0.692 -7.215 -5.191 1.00 95.81 181 GLY A N 1
ATOM 1310 C CA . GLY A 1 181 ? 0.664 -6.716 -5.466 1.00 95.81 181 GLY A CA 1
ATOM 1311 C C . GLY A 1 181 ? 0.858 -5.196 -5.493 1.00 95.81 181 GLY A C 1
ATOM 1312 O O . GLY A 1 181 ? 1.988 -4.740 -5.607 1.00 95.81 181 GLY A O 1
ATOM 1313 N N . ILE A 1 182 ? -0.199 -4.405 -5.319 1.00 97.56 182 ILE A N 1
ATOM 1314 C CA . ILE A 1 182 ? -0.135 -2.957 -5.072 1.00 97.56 182 ILE A CA 1
ATOM 1315 C C . ILE A 1 182 ? -1.042 -2.587 -3.899 1.00 97.56 182 ILE A C 1
ATOM 1317 O O . ILE A 1 182 ? -1.910 -3.359 -3.494 1.00 97.56 182 ILE A O 1
ATOM 1321 N N . GLU A 1 183 ? -0.853 -1.400 -3.332 1.00 97.81 183 GLU A N 1
ATOM 1322 C CA . GLU A 1 183 ? -1.630 -0.920 -2.190 1.00 97.81 183 GLU A CA 1
ATOM 1323 C C . GLU A 1 183 ? -3.110 -0.677 -2.528 1.00 97.81 183 GLU A C 1
ATOM 1325 O O . GLU A 1 183 ? -3.493 -0.499 -3.684 1.00 97.81 183 GLU A O 1
ATOM 1330 N N . SER A 1 184 ? -3.936 -0.595 -1.481 1.00 97.81 184 SER A N 1
ATOM 1331 C CA . SER A 1 184 ? -5.380 -0.372 -1.578 1.00 97.81 184 SER A CA 1
ATOM 1332 C C . SER A 1 184 ? -5.770 0.901 -2.334 1.00 97.81 184 SER A C 1
ATOM 1334 O O . SER A 1 184 ? -5.097 1.938 -2.246 1.00 97.81 184 SER A O 1
ATOM 1336 N N . THR A 1 185 ? -6.928 0.847 -2.990 1.00 97.88 185 THR A N 1
ATOM 1337 C CA . THR A 1 185 ? -7.655 2.039 -3.441 1.00 97.88 185 THR A CA 1
ATOM 1338 C C . THR A 1 185 ? -8.020 2.881 -2.217 1.00 97.88 185 THR A C 1
ATOM 1340 O O . THR A 1 185 ? -8.498 2.329 -1.228 1.00 97.88 185 THR A O 1
ATOM 1343 N N . ILE A 1 186 ? -7.805 4.199 -2.252 1.00 97.81 186 ILE A N 1
ATOM 1344 C CA . ILE A 1 186 ? -8.175 5.105 -1.147 1.00 97.81 186 ILE A CA 1
ATOM 1345 C C . ILE A 1 186 ? -9.278 6.048 -1.613 1.00 97.81 186 ILE A C 1
ATOM 1347 O O . ILE A 1 186 ? -9.087 6.750 -2.603 1.00 97.81 186 ILE A O 1
ATOM 1351 N N . VAL A 1 187 ? -10.384 6.120 -0.873 1.00 96.69 187 VAL A N 1
ATOM 1352 C CA . VAL A 1 187 ? -11.502 7.037 -1.137 1.00 96.69 187 VAL A CA 1
ATOM 1353 C C . VAL A 1 187 ? -11.736 7.942 0.074 1.00 96.69 187 VAL A C 1
ATOM 1355 O O . VAL A 1 187 ? -11.892 7.464 1.195 1.00 96.69 187 VAL A O 1
ATOM 1358 N N . ASP A 1 188 ? -11.764 9.255 -0.147 1.00 95.56 188 ASP A N 1
ATOM 1359 C CA . ASP A 1 188 ? -12.168 10.255 0.841 1.00 95.56 188 ASP A CA 1
ATOM 1360 C C . ASP A 1 188 ? -13.688 10.339 0.936 1.00 95.56 188 ASP A C 1
ATOM 1362 O O . ASP A 1 188 ? -14.350 10.766 -0.010 1.00 95.56 188 ASP A O 1
ATOM 1366 N N . CYS A 1 189 ? -14.224 9.970 2.098 1.00 94.62 189 CYS A N 1
ATOM 1367 C CA . CYS A 1 189 ? -15.632 10.101 2.463 1.00 94.62 189 CYS A CA 1
ATOM 1368 C C . CYS A 1 189 ? -15.838 11.084 3.634 1.00 94.62 189 CYS A C 1
ATOM 1370 O O . CYS A 1 189 ? -16.959 11.257 4.098 1.00 94.62 189 CYS A O 1
ATOM 1372 N N . SER A 1 190 ? -14.787 11.753 4.117 1.00 90.25 190 SER A N 1
ATOM 1373 C CA . SER A 1 190 ? -14.808 12.552 5.353 1.00 90.25 190 SER A CA 1
ATOM 1374 C C . SER A 1 190 ? -15.548 13.896 5.254 1.00 90.25 190 SER A C 1
ATOM 1376 O O . SER A 1 190 ? -15.856 14.507 6.273 1.00 90.25 190 SER A O 1
ATOM 1378 N N . GLY A 1 191 ? -15.808 14.397 4.041 1.00 73.38 191 GLY A N 1
ATOM 1379 C CA . GLY A 1 191 ? -16.334 15.749 3.794 1.00 73.38 191 GLY A CA 1
ATOM 1380 C C . GLY A 1 191 ? -17.851 15.866 3.587 1.00 73.38 191 GLY A C 1
ATOM 1381 O O . GLY A 1 191 ? -18.303 16.865 3.028 1.00 73.38 191 GLY A O 1
ATOM 1382 N N . LEU A 1 192 ? -18.642 14.853 3.942 1.00 64.25 192 LEU A N 1
ATOM 1383 C CA . LEU A 1 192 ? -20.068 14.754 3.602 1.00 64.25 192 LEU A CA 1
ATOM 1384 C C . LEU A 1 192 ? -20.946 15.249 4.766 1.00 64.25 192 LEU A C 1
ATOM 1386 O O . LEU A 1 192 ? -20.863 14.713 5.864 1.00 64.25 192 LEU A O 1
ATOM 1390 N N . PRO A 1 193 ? -21.750 16.304 4.536 1.00 53.72 193 PRO A N 1
ATOM 1391 C CA . PRO A 1 193 ? -23.086 16.040 3.994 1.00 53.72 193 PRO A CA 1
ATOM 1392 C C . PRO A 1 193 ? -23.344 16.537 2.561 1.00 53.72 193 PRO A C 1
ATOM 1394 O O . PRO A 1 193 ? -24.408 16.255 2.031 1.00 53.72 193 PRO A O 1
ATOM 1397 N N . ASN A 1 194 ? -22.392 17.218 1.899 1.00 64.25 194 ASN A N 1
ATOM 1398 C CA . ASN A 1 194 ? -22.615 17.815 0.562 1.00 64.25 194 ASN A CA 1
ATOM 1399 C C . ASN A 1 194 ? -21.486 17.601 -0.474 1.00 64.25 194 ASN A C 1
ATOM 1401 O O . ASN A 1 194 ? -21.555 18.156 -1.569 1.00 64.25 194 ASN A O 1
ATOM 1405 N N . ARG A 1 195 ? -20.428 16.838 -0.157 1.00 79.69 195 ARG A N 1
ATOM 1406 C CA . ARG A 1 195 ? -19.217 16.758 -0.997 1.00 79.69 195 ARG A CA 1
ATOM 1407 C C . ARG A 1 195 ? -19.074 15.607 -2.009 1.00 79.69 195 ARG A C 1
ATOM 1409 O O . ARG A 1 195 ? -18.235 15.759 -2.854 1.00 79.69 195 ARG A O 1
ATOM 1416 N N . ARG A 1 196 ? -19.827 14.516 -2.074 1.00 86.50 196 ARG A N 1
ATOM 1417 C CA . ARG A 1 196 ? -19.443 13.279 -2.824 1.00 86.50 196 ARG A CA 1
ATOM 1418 C C . ARG A 1 196 ? -18.062 12.676 -2.447 1.00 86.50 196 ARG A C 1
ATOM 1420 O O . ARG A 1 196 ? -17.094 13.394 -2.189 1.00 86.50 196 ARG A O 1
ATOM 1427 N N . PRO A 1 197 ? -17.938 11.337 -2.437 1.00 92.50 197 PRO A N 1
ATOM 1428 C CA . PRO A 1 197 ? -16.649 10.675 -2.285 1.00 92.50 197 PRO A CA 1
ATOM 1429 C C . PRO A 1 197 ? -15.638 11.095 -3.359 1.00 92.50 197 PRO A C 1
ATOM 1431 O O . PRO A 1 197 ? -16.009 11.351 -4.506 1.00 92.50 197 PRO A O 1
ATOM 1434 N N . THR A 1 198 ? -14.357 11.157 -2.994 1.00 92.56 198 THR A N 1
ATOM 1435 C CA . THR A 1 198 ? -13.247 11.475 -3.914 1.00 92.56 198 THR A CA 1
ATOM 1436 C C . THR A 1 198 ? -12.220 10.350 -3.886 1.00 92.56 198 THR A C 1
ATOM 1438 O O . THR A 1 198 ? -11.754 9.972 -2.815 1.00 92.56 198 THR A O 1
ATOM 1441 N N . LEU A 1 199 ? -11.832 9.817 -5.041 1.00 93.50 199 LEU A N 1
ATOM 1442 C CA . LEU A 1 199 ? -10.727 8.866 -5.133 1.00 93.50 199 LEU A CA 1
ATOM 1443 C C . LEU A 1 199 ? -9.430 9.616 -4.804 1.00 93.50 199 LEU A C 1
ATOM 1445 O O . LEU A 1 199 ? -9.128 10.599 -5.455 1.00 93.50 199 LEU A O 1
ATOM 1449 N N . LEU A 1 200 ? -8.672 9.201 -3.791 1.00 93.00 200 LEU A N 1
ATOM 1450 C CA . LEU A 1 200 ? -7.384 9.817 -3.437 1.00 93.00 200 LEU A CA 1
ATOM 1451 C C . LEU A 1 200 ? -6.189 9.042 -3.986 1.00 93.00 200 LEU A C 1
ATOM 1453 O O . LEU A 1 200 ? -5.144 9.629 -4.253 1.00 93.00 200 LEU A O 1
ATOM 1457 N N . ARG A 1 201 ? -6.326 7.719 -4.111 1.00 94.31 201 ARG A N 1
ATOM 1458 C CA . ARG A 1 201 ? -5.283 6.852 -4.660 1.00 94.31 201 ARG A CA 1
ATOM 1459 C C . ARG A 1 201 ? -5.918 5.728 -5.473 1.00 94.31 201 ARG A C 1
ATOM 1461 O O . ARG A 1 201 ? -6.692 4.963 -4.886 1.00 94.31 201 ARG A O 1
ATOM 1468 N N . PRO A 1 202 ? -5.586 5.585 -6.767 1.00 94.44 202 PRO A N 1
ATOM 1469 C CA . PRO A 1 202 ? -6.035 4.449 -7.557 1.00 94.44 202 PRO A CA 1
ATOM 1470 C C . PRO A 1 202 ? -5.377 3.152 -7.060 1.00 94.44 202 PRO A C 1
ATOM 1472 O O . PRO A 1 202 ? -4.243 3.137 -6.561 1.00 94.44 202 PRO A O 1
ATOM 1475 N N . GLY A 1 203 ? -6.119 2.057 -7.173 1.00 95.25 203 GLY A N 1
ATOM 1476 C CA . GLY A 1 203 ? -5.731 0.726 -6.716 1.00 95.25 203 GLY A CA 1
ATOM 1477 C C . GLY A 1 203 ? -6.578 -0.340 -7.409 1.00 95.25 203 GLY A C 1
ATOM 1478 O O . GLY A 1 203 ? -7.123 -0.098 -8.482 1.00 95.25 203 GLY A O 1
ATOM 1479 N N . HIS A 1 204 ? -6.705 -1.512 -6.788 1.00 95.75 204 HIS A N 1
ATOM 1480 C CA . HIS A 1 204 ? -7.430 -2.645 -7.374 1.00 95.75 204 HIS A CA 1
ATOM 1481 C C . HIS A 1 204 ? -8.926 -2.380 -7.608 1.00 95.75 204 HIS A C 1
ATOM 1483 O O . HIS A 1 204 ? -9.495 -2.898 -8.564 1.00 95.75 204 HIS A O 1
ATOM 1489 N N . ILE A 1 205 ? -9.562 -1.581 -6.745 1.00 96.25 205 ILE A N 1
ATOM 1490 C CA . ILE A 1 205 ? -10.953 -1.156 -6.938 1.00 96.25 205 ILE A CA 1
ATOM 1491 C C . ILE A 1 205 ? -10.966 0.053 -7.874 1.00 96.25 205 ILE A C 1
ATOM 1493 O O . ILE A 1 205 ? -10.416 1.104 -7.526 1.00 96.25 205 ILE A O 1
ATOM 1497 N N . THR A 1 206 ? -11.581 -0.105 -9.045 1.00 93.62 206 THR A N 1
ATOM 1498 C CA . THR A 1 206 ? -11.588 0.890 -10.128 1.00 93.62 206 THR A CA 1
ATOM 1499 C C . THR A 1 206 ? -12.664 1.964 -9.932 1.00 93.62 206 THR A C 1
ATOM 1501 O O . THR A 1 206 ? -13.676 1.713 -9.266 1.00 93.62 206 THR A O 1
ATOM 1504 N N . PRO A 1 207 ? -12.526 3.149 -10.561 1.00 92.50 207 PRO A N 1
ATOM 1505 C CA . PRO A 1 207 ? -13.578 4.169 -10.558 1.00 92.50 207 PRO A CA 1
ATOM 1506 C C . PRO A 1 207 ? -14.940 3.637 -11.032 1.00 92.50 207 PRO A C 1
ATOM 1508 O O . PRO A 1 207 ? -15.968 3.950 -10.432 1.00 92.50 207 PRO A O 1
ATOM 1511 N N . GLY A 1 208 ? -14.947 2.773 -12.054 1.00 93.12 208 GLY A N 1
ATOM 1512 C CA . GLY A 1 208 ? -16.164 2.136 -12.564 1.00 93.12 208 GLY A CA 1
ATOM 1513 C C . GLY A 1 208 ? -16.836 1.211 -11.544 1.00 93.12 208 GLY A C 1
ATOM 1514 O O . GLY A 1 208 ? -18.060 1.223 -11.417 1.00 93.12 208 GLY A O 1
ATOM 1515 N N . GLN A 1 209 ? -16.057 0.456 -10.761 1.00 95.69 209 GLN A N 1
ATOM 1516 C CA . GLN A 1 209 ? -16.591 -0.368 -9.670 1.00 95.69 209 GLN A CA 1
ATOM 1517 C C . GLN A 1 209 ? -17.172 0.490 -8.541 1.00 95.69 209 GLN A C 1
ATOM 1519 O O . GLN A 1 209 ? -18.251 0.182 -8.037 1.00 95.69 209 GLN A O 1
ATOM 1524 N N . LEU A 1 210 ? -16.505 1.591 -8.176 1.00 96.31 210 LEU A N 1
ATOM 1525 C CA . LEU A 1 210 ? -17.037 2.541 -7.191 1.00 96.31 210 LEU A CA 1
ATOM 1526 C C . LEU A 1 210 ? -18.361 3.154 -7.675 1.00 96.31 210 LEU A C 1
ATOM 1528 O O . LEU A 1 210 ? -19.332 3.211 -6.920 1.00 96.31 210 LEU A O 1
ATOM 1532 N N . GLN A 1 211 ? -18.428 3.557 -8.947 1.00 95.56 211 GLN A N 1
ATOM 1533 C CA . GLN A 1 211 ? -19.642 4.091 -9.562 1.00 95.56 211 GLN A CA 1
ATOM 1534 C C . GLN A 1 211 ? -20.787 3.076 -9.576 1.00 95.56 211 GLN A C 1
ATOM 1536 O O . GLN A 1 211 ? -21.930 3.458 -9.337 1.00 95.56 211 GLN A O 1
ATOM 1541 N N . ALA A 1 212 ? -20.503 1.798 -9.836 1.00 97.12 212 ALA A N 1
ATOM 1542 C CA . ALA A 1 212 ? -21.521 0.751 -9.833 1.00 97.12 212 ALA A CA 1
ATOM 1543 C C . ALA A 1 212 ? -22.199 0.596 -8.459 1.00 97.12 212 ALA A C 1
ATOM 1545 O O . ALA A 1 212 ? -23.393 0.312 -8.401 1.00 97.12 212 ALA A O 1
ATOM 1546 N N . VAL A 1 213 ? -21.462 0.826 -7.366 1.00 97.69 213 VAL A N 1
ATOM 1547 C CA . VAL A 1 213 ? -21.997 0.778 -5.995 1.00 97.69 213 VAL A CA 1
ATOM 1548 C C . VAL A 1 213 ? -22.744 2.062 -5.630 1.00 97.69 213 VAL A C 1
ATOM 1550 O O . VAL A 1 213 ? -23.826 2.002 -5.053 1.00 97.69 213 VAL A O 1
ATOM 1553 N N . LEU A 1 214 ? -22.180 3.225 -5.965 1.00 95.31 214 LEU A N 1
ATOM 1554 C CA . LEU A 1 214 ? -22.721 4.525 -5.550 1.00 95.31 214 LEU A CA 1
ATOM 1555 C C . LEU A 1 214 ? -23.831 5.057 -6.469 1.00 95.31 214 LEU A C 1
ATOM 1557 O O . LEU A 1 214 ? -24.566 5.967 -6.094 1.00 95.31 214 LEU A O 1
ATOM 1561 N N . GLY A 1 215 ? -23.941 4.530 -7.689 1.00 95.81 215 GLY A N 1
ATOM 1562 C CA . GLY A 1 215 ? -24.865 5.017 -8.715 1.00 95.81 215 GLY A CA 1
ATOM 1563 C C . GLY A 1 215 ? -24.427 6.322 -9.393 1.00 95.81 215 GLY A C 1
ATOM 1564 O O . GLY A 1 215 ? -25.179 6.877 -10.193 1.00 95.81 215 GLY A O 1
ATOM 1565 N N . TYR A 1 216 ? -23.227 6.829 -9.099 1.00 92.50 216 TYR A N 1
ATOM 1566 C CA . TYR A 1 216 ? -22.656 8.025 -9.721 1.00 92.50 216 TYR A CA 1
ATOM 1567 C C . TYR A 1 216 ? -21.125 7.972 -9.761 1.00 92.50 216 TYR A C 1
ATOM 1569 O O . TYR A 1 216 ? -20.496 7.296 -8.951 1.00 92.50 216 TYR A O 1
ATOM 1577 N N . ALA A 1 217 ? -20.522 8.695 -10.706 1.00 91.00 217 ALA A N 1
ATOM 1578 C CA . ALA A 1 217 ? -19.070 8.741 -10.861 1.00 91.00 217 ALA A CA 1
ATOM 1579 C C . ALA A 1 217 ? -18.381 9.368 -9.636 1.00 91.00 217 ALA A C 1
ATOM 1581 O O . ALA A 1 217 ? -18.782 10.441 -9.169 1.00 91.00 217 ALA A O 1
ATOM 1582 N N . VAL A 1 218 ? -17.332 8.704 -9.144 1.00 88.75 218 VAL A N 1
ATOM 1583 C CA . VAL A 1 218 ? -16.437 9.221 -8.099 1.00 88.75 218 VAL A CA 1
ATOM 1584 C C . VAL A 1 218 ? -15.393 10.111 -8.756 1.00 88.75 218 VAL A C 1
ATOM 1586 O O . VAL A 1 218 ? -14.702 9.678 -9.675 1.00 88.75 218 VAL A O 1
ATOM 1589 N N . SER A 1 219 ? -15.261 11.347 -8.281 1.00 78.62 219 SER A N 1
ATOM 1590 C CA . SER A 1 219 ? -14.242 12.261 -8.793 1.00 78.62 219 SER A CA 1
ATOM 1591 C C . SER A 1 219 ? -12.847 11.739 -8.447 1.00 78.62 219 SER A C 1
ATOM 1593 O O . SER A 1 219 ? -12.570 11.445 -7.282 1.00 78.62 219 SER A O 1
ATOM 1595 N N . ALA A 1 220 ? -11.958 11.663 -9.435 1.00 68.88 220 ALA A N 1
ATOM 1596 C CA . ALA A 1 220 ? -10.522 11.629 -9.184 1.00 68.88 220 ALA A CA 1
ATOM 1597 C C . ALA A 1 220 ? -10.048 13.042 -8.792 1.00 68.88 220 ALA A C 1
ATOM 1599 O O . ALA A 1 220 ? -10.701 14.027 -9.165 1.00 68.88 220 ALA A O 1
ATOM 1600 N N . PRO A 1 221 ? -8.940 13.194 -8.047 1.00 57.72 221 PRO A N 1
ATOM 1601 C CA . PRO A 1 221 ? -8.338 14.500 -7.868 1.00 57.72 221 PRO A CA 1
ATOM 1602 C C . PRO A 1 221 ? -7.910 14.948 -9.264 1.00 57.72 221 PRO A C 1
ATOM 1604 O O . PRO A 1 221 ? -7.303 14.171 -10.003 1.00 57.72 221 PRO A O 1
ATOM 1607 N N . ILE A 1 222 ? -8.235 16.179 -9.646 1.00 40.22 222 ILE A N 1
ATOM 1608 C CA . ILE A 1 222 ? -7.620 16.765 -10.834 1.00 40.22 222 ILE A CA 1
ATOM 1609 C C . ILE A 1 222 ? -6.120 16.740 -10.544 1.00 40.22 222 ILE A C 1
ATOM 1611 O O . ILE A 1 222 ? -5.681 17.336 -9.560 1.00 40.22 222 ILE A O 1
ATOM 1615 N N . ALA A 1 223 ? -5.353 15.987 -11.332 1.00 39.22 223 ALA A N 1
ATOM 1616 C CA . ALA A 1 223 ? -3.909 16.088 -11.302 1.00 39.22 223 ALA A CA 1
ATOM 1617 C C . ALA A 1 223 ? -3.584 17.528 -11.705 1.00 39.22 223 ALA A C 1
ATOM 1619 O O . ALA A 1 223 ? -3.631 17.882 -12.882 1.00 39.22 223 ALA A O 1
ATOM 1620 N N . GLU A 1 224 ? -3.344 18.399 -10.727 1.00 29.30 224 GLU A N 1
ATOM 1621 C CA . GLU A 1 224 ? -2.742 19.690 -11.004 1.00 29.30 224 GLU A CA 1
ATOM 1622 C C . GLU A 1 224 ? -1.356 19.386 -11.575 1.00 29.30 224 GLU A C 1
ATOM 1624 O O . GLU A 1 224 ? -0.420 19.041 -10.852 1.00 29.30 224 GLU A O 1
ATOM 1629 N N . HIS A 1 225 ? -1.243 19.437 -12.903 1.00 28.17 225 HIS A N 1
ATOM 1630 C CA . HIS A 1 225 ? 0.042 19.516 -13.577 1.00 28.17 225 HIS A CA 1
ATOM 1631 C C . HIS A 1 225 ? 0.845 20.631 -12.889 1.00 28.17 225 HIS A C 1
ATOM 1633 O O . HIS A 1 225 ? 0.330 21.746 -12.765 1.00 28.17 225 HIS A O 1
ATOM 1639 N N . PRO A 1 226 ? 2.080 20.380 -12.421 1.00 32.84 226 PRO A N 1
ATOM 1640 C CA . PRO A 1 226 ? 2.856 21.382 -11.711 1.00 32.84 226 PRO A CA 1
ATOM 1641 C C . PRO A 1 226 ? 3.414 22.388 -12.725 1.00 32.84 226 PRO A C 1
ATOM 1643 O O . PRO A 1 226 ? 4.587 22.362 -13.079 1.00 32.84 226 PRO A O 1
ATOM 1646 N N . THR A 1 227 ? 2.562 23.281 -13.225 1.00 24.98 227 THR A N 1
ATOM 1647 C CA . THR A 1 227 ? 2.957 24.460 -14.008 1.00 24.98 227 THR A CA 1
ATOM 1648 C C . THR A 1 227 ? 2.947 25.734 -13.169 1.00 24.98 227 THR A C 1
ATOM 1650 O O . THR A 1 227 ? 2.920 26.828 -13.724 1.00 24.98 227 THR A O 1
ATOM 1653 N N . MET A 1 228 ? 2.995 25.630 -11.836 1.00 26.36 228 MET A N 1
ATOM 1654 C CA . MET A 1 228 ? 3.105 26.792 -10.952 1.00 26.36 228 MET A CA 1
ATOM 1655 C C . MET A 1 228 ? 4.315 26.671 -10.023 1.00 26.36 228 MET A C 1
ATOM 1657 O O . MET A 1 228 ? 4.602 25.625 -9.447 1.00 26.36 228 MET A O 1
ATOM 1661 N N . THR A 1 229 ? 5.078 27.757 -9.966 1.00 24.83 229 THR A N 1
ATOM 1662 C CA . THR A 1 229 ? 6.388 27.894 -9.328 1.00 24.83 229 THR A CA 1
ATOM 1663 C C . THR A 1 229 ? 6.343 27.651 -7.816 1.00 24.83 229 THR A C 1
ATOM 1665 O O . THR A 1 229 ? 5.439 28.130 -7.142 1.00 24.83 229 THR A O 1
ATOM 1668 N N . GLN A 1 230 ? 7.379 26.985 -7.286 1.00 29.45 230 GLN A N 1
ATOM 1669 C CA . GLN A 1 230 ? 7.598 26.562 -5.884 1.00 29.45 230 GLN A CA 1
ATOM 1670 C C . GLN A 1 230 ? 7.491 27.648 -4.785 1.00 29.45 230 GLN A C 1
ATOM 1672 O O . GLN A 1 230 ? 7.735 27.352 -3.620 1.00 29.45 230 GLN A O 1
ATOM 1677 N N . ALA A 1 231 ? 7.161 28.897 -5.108 1.00 27.38 231 ALA A N 1
ATOM 1678 C CA . ALA A 1 231 ? 7.254 30.018 -4.175 1.00 27.38 231 ALA A CA 1
ATOM 1679 C C . ALA A 1 231 ? 5.975 30.304 -3.359 1.00 27.38 231 ALA A C 1
ATOM 1681 O O . ALA A 1 231 ? 6.024 31.159 -2.480 1.00 27.38 231 ALA A O 1
ATOM 1682 N N . GLU A 1 232 ? 4.849 29.619 -3.605 1.00 25.34 232 GLU A N 1
ATOM 1683 C CA . GLU A 1 232 ? 3.547 30.007 -3.021 1.00 25.34 232 GLU A CA 1
ATOM 1684 C C . GLU A 1 232 ? 2.687 28.842 -2.486 1.00 25.34 232 GLU A C 1
ATOM 1686 O O . GLU A 1 232 ? 1.461 28.917 -2.521 1.00 25.34 232 GLU A O 1
ATOM 1691 N N . GLN A 1 233 ? 3.279 27.765 -1.954 1.00 30.86 233 GLN A N 1
ATOM 1692 C CA . GLN A 1 233 ? 2.496 26.752 -1.224 1.00 30.86 233 GLN A CA 1
ATOM 1693 C C . GLN A 1 233 ? 2.860 26.693 0.269 1.00 30.86 233 GLN A C 1
ATOM 1695 O O . GLN A 1 233 ? 4.019 26.436 0.597 1.00 30.86 233 GLN A O 1
ATOM 1700 N N . PRO A 1 234 ? 1.892 26.875 1.194 1.00 27.92 234 PRO A N 1
ATOM 1701 C CA . PRO A 1 234 ? 2.026 26.332 2.540 1.00 27.92 234 PRO A CA 1
ATOM 1702 C C . PRO A 1 234 ? 2.070 24.800 2.440 1.00 27.92 234 PRO A C 1
ATOM 1704 O O . PRO A 1 234 ? 1.428 24.240 1.554 1.00 27.92 234 PRO A O 1
ATOM 1707 N N . GLU A 1 235 ? 2.836 24.138 3.315 1.00 33.16 235 GLU A N 1
ATOM 1708 C CA . GLU A 1 235 ? 3.000 22.675 3.377 1.00 33.16 235 GLU A CA 1
ATOM 1709 C C . GLU A 1 235 ? 1.698 21.935 3.010 1.00 33.16 235 GLU A C 1
ATOM 1711 O O . GLU A 1 235 ? 0.733 21.935 3.777 1.00 33.16 235 GLU A O 1
ATOM 1716 N N . GLN A 1 236 ? 1.638 21.335 1.814 1.00 40.22 236 GLN A N 1
ATOM 1717 C CA . GLN A 1 236 ? 0.486 20.535 1.400 1.00 40.22 236 GLN A CA 1
ATOM 1718 C C . GLN A 1 236 ? 0.311 19.387 2.398 1.00 40.22 236 GLN A C 1
ATOM 1720 O O . GLN A 1 236 ? 1.124 18.464 2.469 1.00 40.22 236 GLN A O 1
ATOM 1725 N N . THR A 1 237 ? -0.758 19.446 3.187 1.00 52.34 237 THR A N 1
ATOM 1726 C CA . THR A 1 237 ? -1.090 18.418 4.171 1.00 52.34 237 THR A CA 1
ATOM 1727 C C . THR A 1 237 ? -1.451 17.120 3.449 1.00 52.34 237 THR A C 1
ATOM 1729 O O . THR A 1 237 ? -2.461 17.011 2.753 1.00 52.34 237 THR A O 1
ATOM 1732 N N . VAL A 1 238 ? -0.587 16.113 3.585 1.00 63.12 238 VAL A N 1
ATOM 1733 C CA . VAL A 1 238 ? -0.760 14.774 3.008 1.00 63.12 238 VAL A CA 1
ATOM 1734 C C . VAL A 1 238 ? -1.973 14.098 3.649 1.00 63.12 238 VAL A C 1
ATOM 1736 O O . VAL A 1 238 ? -1.875 13.540 4.739 1.00 63.12 238 VAL A O 1
ATOM 1739 N N . ARG A 1 239 ? -3.130 14.135 2.977 1.00 71.00 239 ARG A N 1
ATOM 1740 C CA . ARG A 1 239 ? -4.384 13.547 3.492 1.00 71.00 239 ARG A CA 1
ATOM 1741 C C . ARG A 1 239 ? -4.408 12.022 3.525 1.00 71.00 239 ARG A C 1
ATOM 1743 O O . ARG A 1 239 ? -5.172 11.437 4.284 1.00 71.00 239 ARG A O 1
ATOM 1750 N N . ALA A 1 240 ? -3.595 11.367 2.701 1.00 70.19 240 ALA A N 1
ATOM 1751 C CA . ALA A 1 240 ? -3.554 9.913 2.603 1.00 70.19 240 ALA A CA 1
ATOM 1752 C C . ALA A 1 240 ? -2.123 9.405 2.372 1.00 70.19 240 ALA A C 1
ATOM 1754 O O . ALA A 1 240 ? -1.327 10.082 1.719 1.00 70.19 240 ALA A O 1
ATOM 1755 N N . PRO A 1 241 ? -1.769 8.201 2.862 1.00 67.06 241 PRO A N 1
ATOM 1756 C CA . PRO A 1 241 ? -0.478 7.599 2.555 1.00 67.06 241 PRO A CA 1
ATOM 1757 C C . PRO A 1 241 ? -0.249 7.451 1.045 1.00 67.06 241 PRO A C 1
ATOM 1759 O O . PRO A 1 241 ? -1.157 7.107 0.292 1.00 67.06 241 PRO A O 1
ATOM 1762 N N . GLY A 1 242 ? 1.003 7.625 0.626 1.00 62.44 242 GLY A N 1
ATOM 1763 C CA . GLY A 1 242 ? 1.436 7.380 -0.750 1.00 62.44 242 GLY A CA 1
ATOM 1764 C C . GLY A 1 242 ? 1.150 8.502 -1.747 1.00 62.44 242 GLY A C 1
ATOM 1765 O O . GLY A 1 242 ? 1.436 8.326 -2.923 1.00 62.44 242 GLY A O 1
ATOM 1766 N N . SER A 1 243 ? 0.663 9.665 -1.302 1.00 66.56 243 SER A N 1
ATOM 1767 C CA . SER A 1 243 ? 0.443 10.829 -2.174 1.00 66.56 243 SER A CA 1
ATOM 1768 C C . SER A 1 243 ? 1.714 11.637 -2.483 1.00 66.56 243 SER A C 1
ATOM 1770 O O . SER A 1 243 ? 1.640 12.630 -3.202 1.00 66.56 243 SER A O 1
ATOM 1772 N N . HIS A 1 244 ? 2.878 11.225 -1.970 1.00 68.25 244 HIS A N 1
ATOM 1773 C CA . HIS A 1 244 ? 4.163 11.896 -2.205 1.00 68.25 244 HIS A CA 1
ATOM 1774 C C . HIS A 1 244 ? 4.597 11.819 -3.666 1.00 68.25 244 HIS A C 1
ATOM 1776 O O . HIS A 1 244 ? 4.409 10.788 -4.313 1.00 68.25 244 HIS A O 1
ATOM 1782 N N . ALA A 1 245 ? 5.230 12.891 -4.155 1.00 60.16 245 ALA A N 1
ATOM 1783 C CA . ALA A 1 245 ? 5.735 12.970 -5.525 1.00 60.16 245 ALA A CA 1
ATOM 1784 C C . ALA A 1 245 ? 6.730 11.841 -5.837 1.00 60.16 245 ALA A C 1
ATOM 1786 O O . ALA A 1 245 ? 6.626 11.224 -6.892 1.00 60.16 245 ALA A O 1
ATOM 1787 N N . ARG A 1 246 ? 7.627 11.522 -4.890 1.00 76.56 246 ARG A N 1
ATOM 1788 C CA . ARG A 1 246 ? 8.493 10.338 -4.938 1.00 76.56 246 ARG A CA 1
ATOM 1789 C C . ARG A 1 246 ? 8.072 9.327 -3.877 1.00 76.56 246 ARG A C 1
ATOM 1791 O O . ARG A 1 246 ? 8.129 9.595 -2.674 1.00 76.56 246 ARG A O 1
ATOM 1798 N N . HIS A 1 247 ? 7.646 8.161 -4.336 1.00 79.56 247 HIS A N 1
ATOM 1799 C CA . HIS A 1 247 ? 7.246 7.033 -3.505 1.00 79.56 247 HIS A CA 1
ATOM 1800 C C . HIS A 1 247 ? 7.370 5.750 -4.324 1.00 79.56 247 HIS A C 1
ATOM 1802 O O . HIS A 1 247 ? 7.343 5.820 -5.548 1.00 79.56 247 HIS A O 1
ATOM 1808 N N . TYR A 1 248 ? 7.501 4.594 -3.670 1.00 86.19 248 TYR A N 1
ATOM 1809 C CA . TYR A 1 248 ? 7.719 3.3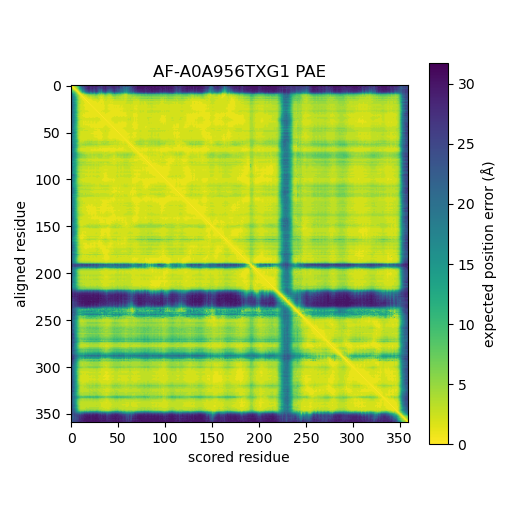20 -4.363 1.00 86.19 248 TYR A CA 1
ATOM 1810 C C . TYR A 1 248 ? 9.001 3.305 -5.210 1.00 86.19 248 TYR A C 1
ATOM 1812 O O . TYR A 1 248 ? 9.077 2.615 -6.223 1.00 86.19 248 TYR A O 1
ATOM 1820 N N . ALA A 1 249 ? 9.996 4.108 -4.830 1.00 87.56 249 ALA A N 1
ATOM 1821 C CA . ALA A 1 249 ? 11.172 4.316 -5.654 1.00 87.56 249 ALA A CA 1
ATOM 1822 C C . ALA A 1 249 ? 12.239 3.250 -5.344 1.00 87.56 249 ALA A C 1
ATOM 1824 O O . ALA A 1 249 ? 12.591 3.086 -4.167 1.00 87.56 249 ALA A O 1
ATOM 1825 N N . PRO A 1 250 ? 12.777 2.558 -6.365 1.00 91.38 250 PRO A N 1
ATOM 1826 C CA . PRO A 1 250 ? 14.001 1.776 -6.214 1.00 91.38 250 PRO A CA 1
ATOM 1827 C C . PRO A 1 250 ? 15.187 2.680 -5.828 1.00 91.38 250 PRO A C 1
ATOM 1829 O O . PRO A 1 250 ? 15.133 3.913 -5.961 1.00 91.38 250 PRO A O 1
ATOM 1832 N N . GLN A 1 251 ? 16.260 2.069 -5.320 1.00 91.81 251 GLN A N 1
ATOM 1833 C CA . GLN A 1 251 ? 17.544 2.749 -5.127 1.00 91.81 251 GLN A CA 1
ATOM 1834 C C . GLN A 1 251 ? 18.246 2.991 -6.467 1.00 91.81 251 GLN A C 1
ATOM 1836 O O . GLN A 1 251 ? 18.788 4.077 -6.688 1.00 91.81 251 GLN A O 1
ATOM 1841 N N . THR A 1 252 ? 18.201 2.011 -7.371 1.00 93.69 252 THR A N 1
ATOM 1842 C CA . THR A 1 252 ? 18.611 2.148 -8.766 1.00 93.69 252 THR A CA 1
ATOM 1843 C C . THR A 1 252 ? 17.781 3.236 -9.443 1.00 93.69 252 THR A C 1
ATOM 1845 O O . THR A 1 252 ? 16.565 3.322 -9.267 1.00 93.69 252 THR A O 1
ATOM 1848 N N . ALA A 1 253 ? 18.439 4.085 -10.236 1.00 93.38 253 ALA A N 1
ATOM 1849 C CA . ALA A 1 253 ? 17.757 5.128 -10.989 1.00 93.38 253 ALA A CA 1
ATOM 1850 C C . ALA A 1 253 ? 16.702 4.514 -11.920 1.00 93.38 253 ALA A C 1
ATOM 1852 O O . ALA A 1 253 ? 16.957 3.509 -12.580 1.00 93.38 253 ALA A O 1
ATOM 1853 N N . CYS A 1 254 ? 15.524 5.127 -11.993 1.00 94.00 254 CYS A N 1
ATOM 1854 C CA . CYS A 1 254 ? 14.413 4.606 -12.775 1.00 94.00 254 CYS A CA 1
ATOM 1855 C C . CYS A 1 254 ? 13.806 5.702 -13.650 1.00 94.00 254 CYS A C 1
ATOM 1857 O O . CYS A 1 254 ? 13.729 6.859 -13.232 1.00 94.00 254 CYS A O 1
ATOM 1859 N N . SER A 1 255 ? 13.389 5.353 -14.867 1.00 94.75 255 SER A N 1
ATOM 1860 C CA . SER A 1 255 ? 12.782 6.299 -15.806 1.00 94.75 255 SER A CA 1
ATOM 1861 C C . SER A 1 255 ? 11.659 5.648 -16.601 1.00 94.75 255 SER A C 1
ATOM 1863 O O . SER A 1 255 ? 11.838 4.561 -17.149 1.00 94.75 255 SER A O 1
ATOM 1865 N N . LEU A 1 256 ? 10.522 6.342 -16.687 1.00 95.31 256 LEU A N 1
ATOM 1866 C CA . LEU A 1 256 ? 9.435 5.983 -17.591 1.00 95.31 256 LEU A CA 1
ATOM 1867 C C . LEU A 1 256 ? 9.732 6.460 -19.011 1.00 95.31 256 LEU A C 1
ATOM 1869 O O . LEU A 1 256 ? 10.111 7.613 -19.229 1.00 95.31 256 LEU A O 1
ATOM 1873 N N . VAL A 1 257 ? 9.513 5.575 -19.978 1.00 94.75 257 VAL A N 1
ATOM 1874 C CA . VAL A 1 257 ? 9.778 5.807 -21.398 1.00 94.75 257 VAL A CA 1
ATOM 1875 C C . VAL A 1 257 ? 8.568 5.356 -22.202 1.00 94.75 257 VAL A C 1
ATOM 1877 O O . VAL A 1 257 ? 8.072 4.254 -22.001 1.00 94.75 257 VAL A O 1
ATOM 1880 N N . THR A 1 258 ? 8.075 6.185 -23.121 1.00 93.50 258 THR A N 1
ATOM 1881 C CA . THR A 1 258 ? 6.977 5.753 -23.998 1.00 93.50 258 THR A CA 1
ATOM 1882 C C . THR A 1 258 ? 7.469 4.677 -24.973 1.00 93.50 258 THR A C 1
ATOM 1884 O O . THR A 1 258 ? 8.650 4.707 -25.343 1.00 93.50 258 THR A O 1
ATOM 1887 N N . PRO A 1 259 ? 6.605 3.749 -25.422 1.00 90.19 259 PRO A N 1
ATOM 1888 C CA . PRO A 1 259 ? 7.002 2.683 -26.343 1.00 90.19 259 PRO A CA 1
ATOM 1889 C C . PRO A 1 259 ? 7.745 3.195 -27.588 1.00 90.19 259 PRO A C 1
ATOM 1891 O O . PRO A 1 259 ? 8.745 2.616 -28.003 1.00 90.19 259 PRO A O 1
ATOM 1894 N N . GLU A 1 260 ? 7.327 4.339 -28.135 1.00 91.00 260 GLU A N 1
ATOM 1895 C CA . GLU A 1 260 ? 7.899 4.940 -29.349 1.00 91.00 260 GLU A CA 1
ATOM 1896 C C . GLU A 1 260 ? 9.319 5.479 -29.135 1.00 91.00 260 GLU A C 1
ATOM 1898 O O . GLU A 1 260 ? 10.083 5.616 -30.086 1.00 91.00 260 GLU A O 1
ATOM 1903 N N . ARG A 1 261 ? 9.673 5.809 -27.889 1.00 91.75 261 ARG A N 1
ATOM 1904 C CA . ARG A 1 261 ? 10.962 6.410 -27.516 1.00 91.75 261 ARG A CA 1
ATOM 1905 C C . ARG A 1 261 ? 11.929 5.407 -26.900 1.00 91.75 261 ARG A C 1
ATOM 1907 O O . ARG A 1 261 ? 13.041 5.802 -26.533 1.00 91.75 261 ARG A O 1
ATOM 1914 N N . LEU A 1 262 ? 11.525 4.146 -26.736 1.00 89.81 262 LEU A N 1
ATOM 1915 C CA . LEU A 1 262 ? 12.320 3.143 -26.032 1.00 89.81 262 LEU A CA 1
ATOM 1916 C C . LEU A 1 262 ? 13.652 2.885 -26.743 1.00 89.81 262 LEU A C 1
ATOM 1918 O O . LEU A 1 262 ? 14.702 3.009 -26.113 1.00 89.81 262 LEU A O 1
ATOM 1922 N N . ASP A 1 263 ? 13.625 2.638 -28.053 1.00 88.56 263 ASP A N 1
ATOM 1923 C CA . ASP A 1 263 ? 14.828 2.369 -28.852 1.00 88.56 263 ASP A CA 1
ATOM 1924 C C . ASP A 1 263 ? 15.798 3.561 -28.865 1.00 88.56 263 ASP A C 1
ATOM 1926 O O . ASP A 1 263 ? 16.997 3.406 -28.615 1.00 88.56 263 ASP A O 1
ATOM 1930 N N . GLU A 1 264 ? 15.282 4.773 -29.089 1.00 90.12 264 GLU A N 1
ATOM 1931 C CA . GLU A 1 264 ? 16.082 6.005 -29.059 1.00 90.12 264 GLU A CA 1
ATOM 1932 C C . GLU A 1 264 ? 16.709 6.236 -27.677 1.00 90.12 264 GLU A C 1
ATOM 1934 O O . GLU A 1 264 ? 17.883 6.604 -27.557 1.00 90.12 264 GLU A O 1
ATOM 1939 N N . THR A 1 265 ? 15.940 5.988 -26.613 1.00 91.75 265 THR A N 1
ATOM 1940 C CA . THR A 1 265 ? 16.415 6.129 -25.235 1.00 91.75 265 THR A CA 1
ATOM 1941 C C . THR A 1 265 ? 17.496 5.109 -24.928 1.00 91.75 265 THR A C 1
ATOM 1943 O O . THR A 1 265 ? 18.534 5.497 -24.397 1.00 91.75 265 THR A O 1
ATOM 1946 N N . LEU A 1 266 ? 17.298 3.846 -25.310 1.00 90.62 266 LEU A N 1
ATOM 1947 C CA . LEU A 1 266 ? 18.277 2.775 -25.149 1.00 90.62 266 LEU A CA 1
ATOM 1948 C C . LEU A 1 266 ? 19.583 3.076 -25.876 1.00 90.62 266 LEU A C 1
ATOM 1950 O O . LEU A 1 266 ? 20.654 2.888 -25.299 1.00 90.62 266 LEU A O 1
ATOM 1954 N N . HIS A 1 267 ? 19.511 3.591 -27.105 1.00 88.06 267 HIS A N 1
ATOM 1955 C CA . HIS A 1 267 ? 20.705 3.994 -27.839 1.00 88.06 267 HIS A CA 1
ATOM 1956 C C . HIS A 1 267 ? 21.460 5.110 -27.108 1.00 88.06 267 HIS A C 1
ATOM 1958 O O . HIS A 1 267 ? 22.673 5.022 -26.935 1.00 88.06 267 HIS A O 1
ATOM 1964 N N . ARG A 1 268 ? 20.745 6.130 -26.620 1.00 89.94 268 ARG A N 1
ATOM 1965 C CA . ARG A 1 268 ? 21.335 7.251 -25.879 1.00 89.94 268 ARG A CA 1
ATOM 1966 C C . ARG A 1 268 ? 21.956 6.816 -24.552 1.00 89.94 268 ARG A C 1
ATOM 1968 O O . ARG A 1 268 ? 23.085 7.199 -24.266 1.00 89.94 268 ARG A O 1
ATOM 1975 N N . VAL A 1 269 ? 21.243 6.040 -23.731 1.00 90.00 269 VAL A N 1
ATOM 1976 C CA . VAL A 1 269 ? 21.765 5.614 -22.421 1.00 90.00 269 VAL A CA 1
ATOM 1977 C C . VAL A 1 269 ? 22.867 4.566 -22.558 1.00 90.00 269 VAL A C 1
ATOM 1979 O O . VAL A 1 269 ? 23.822 4.599 -21.791 1.00 90.00 269 VAL A O 1
ATOM 1982 N N . GLY A 1 270 ? 22.803 3.701 -23.575 1.00 87.81 270 GLY A N 1
ATOM 1983 C CA . GLY A 1 270 ? 23.817 2.680 -23.847 1.00 87.81 270 GLY A CA 1
ATOM 1984 C C . GLY A 1 270 ? 25.158 3.235 -24.335 1.00 87.81 270 GLY A C 1
ATOM 1985 O O . GLY A 1 270 ? 26.128 2.489 -24.393 1.00 87.81 270 GLY A O 1
ATOM 1986 N N . GLN A 1 271 ? 25.240 4.529 -24.669 1.00 87.94 271 GLN A N 1
ATOM 1987 C CA . GLN A 1 271 ? 26.513 5.215 -24.926 1.00 87.94 271 GLN A CA 1
ATOM 1988 C C . GLN A 1 271 ? 27.251 5.605 -23.635 1.00 87.94 271 GLN A C 1
ATOM 1990 O O . GLN A 1 271 ? 28.449 5.875 -23.687 1.00 87.94 271 GLN A O 1
ATOM 1995 N N . ALA A 1 272 ? 26.547 5.675 -22.500 1.00 89.81 272 ALA A N 1
ATOM 1996 C CA . ALA A 1 272 ? 27.074 6.200 -21.239 1.00 89.81 272 ALA A CA 1
ATOM 1997 C C . ALA A 1 272 ? 27.011 5.205 -20.070 1.00 89.81 272 ALA A C 1
ATOM 1999 O O . ALA A 1 272 ? 27.760 5.363 -19.110 1.00 89.81 272 ALA A O 1
ATOM 2000 N N . LEU A 1 273 ? 26.115 4.218 -20.131 1.00 91.62 273 LEU A N 1
ATOM 2001 C CA . LEU A 1 273 ? 25.861 3.238 -19.076 1.00 91.62 273 LEU A CA 1
ATOM 2002 C C . LEU A 1 273 ? 26.114 1.821 -19.590 1.00 91.62 273 LEU A C 1
ATOM 2004 O O . LEU A 1 273 ? 25.919 1.534 -20.773 1.00 91.62 273 LEU A O 1
ATOM 2008 N N . GLU A 1 274 ? 26.500 0.924 -18.686 1.00 90.88 274 GLU A N 1
ATOM 2009 C CA . GLU A 1 274 ? 26.904 -0.445 -19.026 1.00 90.88 274 GLU A CA 1
ATOM 2010 C C . GLU A 1 274 ? 25.907 -1.495 -18.526 1.00 90.88 274 GLU A C 1
ATOM 2012 O O . GLU A 1 274 ? 25.896 -2.620 -19.025 1.00 90.88 274 GLU A O 1
ATOM 2017 N N . LYS A 1 275 ? 25.064 -1.143 -17.547 1.00 94.19 275 LYS A N 1
ATOM 2018 C CA . LYS A 1 275 ? 24.146 -2.070 -16.879 1.00 94.19 275 LYS A CA 1
ATOM 2019 C C . LYS A 1 275 ? 22.717 -1.548 -16.907 1.00 94.19 275 LYS A C 1
ATOM 2021 O O . LYS A 1 275 ? 22.210 -1.023 -15.921 1.00 94.19 275 LYS A O 1
ATOM 2026 N N . ILE A 1 276 ? 22.050 -1.719 -18.037 1.00 95.25 276 ILE A N 1
ATOM 2027 C CA . ILE A 1 276 ? 20.665 -1.296 -18.247 1.00 95.25 276 ILE A CA 1
ATOM 2028 C C . ILE A 1 276 ? 19.731 -2.487 -18.016 1.00 95.25 276 ILE A C 1
ATOM 2030 O O . ILE A 1 276 ? 19.944 -3.572 -18.567 1.00 95.25 276 ILE A O 1
ATOM 2034 N N . ALA A 1 277 ? 18.677 -2.262 -17.237 1.00 97.25 277 ALA A N 1
ATOM 2035 C CA . ALA A 1 277 ? 17.510 -3.131 -17.185 1.00 97.25 277 ALA A CA 1
ATOM 2036 C C . ALA A 1 277 ? 16.330 -2.478 -17.903 1.00 97.25 277 ALA A C 1
ATOM 2038 O O . ALA A 1 277 ? 16.143 -1.262 -17.820 1.00 97.25 277 ALA A O 1
ATOM 2039 N N . VAL A 1 278 ? 15.527 -3.290 -18.584 1.00 97.00 278 VAL A N 1
ATOM 2040 C CA . VAL A 1 278 ? 14.294 -2.848 -19.240 1.00 97.00 278 VAL A CA 1
ATOM 2041 C C . VAL A 1 278 ? 13.114 -3.626 -18.676 1.00 97.00 278 VAL A C 1
ATOM 2043 O O . VAL A 1 278 ? 13.155 -4.851 -18.633 1.00 97.00 278 VAL A O 1
ATOM 2046 N N . VAL A 1 279 ? 12.066 -2.913 -18.275 1.00 97.69 279 VAL A N 1
ATOM 2047 C CA . VAL A 1 279 ? 10.746 -3.464 -17.957 1.00 97.69 279 VAL A CA 1
ATOM 2048 C C . VAL A 1 279 ? 9.818 -3.069 -19.100 1.00 97.69 279 VAL A C 1
ATOM 2050 O O . VAL A 1 279 ? 9.596 -1.881 -19.324 1.00 97.69 279 VAL A O 1
ATOM 2053 N N . SER A 1 280 ? 9.309 -4.043 -19.847 1.00 95.50 280 SER A N 1
ATOM 2054 C CA . SER A 1 280 ? 8.519 -3.815 -21.064 1.00 95.50 280 SER A CA 1
ATOM 2055 C C . SER A 1 280 ? 7.273 -4.689 -21.065 1.00 95.50 280 SER A C 1
ATOM 2057 O O . SER A 1 280 ? 7.248 -5.732 -20.420 1.00 95.50 280 SER A O 1
ATOM 2059 N N . ARG A 1 281 ? 6.224 -4.293 -21.792 1.00 93.75 281 ARG A N 1
ATOM 2060 C CA . ARG A 1 281 ? 5.063 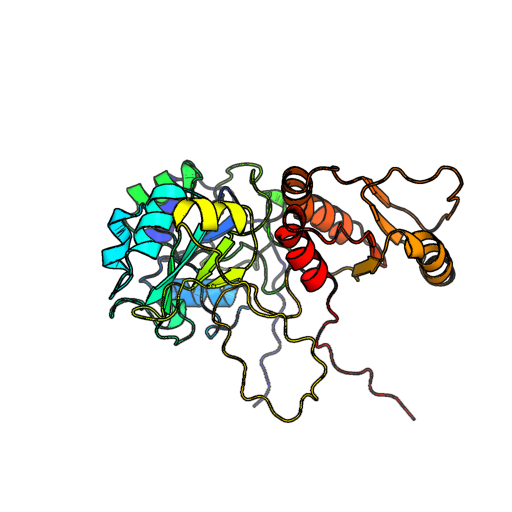-5.172 -22.031 1.00 93.75 281 ARG A CA 1
ATOM 2061 C C . ARG A 1 281 ? 5.240 -6.064 -23.264 1.00 93.75 281 ARG A C 1
ATOM 2063 O O . ARG A 1 281 ? 4.373 -6.889 -23.543 1.00 93.75 281 ARG A O 1
ATOM 2070 N N . GLY A 1 282 ? 6.327 -5.876 -24.013 1.00 90.44 282 GLY A N 1
ATOM 2071 C CA . GLY A 1 282 ? 6.694 -6.662 -25.182 1.00 90.44 282 GLY A CA 1
ATOM 2072 C C . GLY A 1 282 ? 7.952 -7.498 -24.956 1.00 90.44 282 GLY A C 1
ATOM 2073 O O . GLY A 1 282 ? 8.745 -7.272 -24.038 1.00 90.44 282 GLY A O 1
ATOM 2074 N N . ASP A 1 283 ? 8.143 -8.486 -25.822 1.00 90.94 283 ASP A N 1
ATOM 2075 C CA . ASP A 1 283 ? 9.392 -9.238 -25.878 1.00 90.94 283 ASP A CA 1
ATOM 2076 C C . ASP A 1 283 ? 10.529 -8.369 -26.419 1.00 90.94 283 ASP A C 1
ATOM 2078 O O . ASP A 1 283 ? 10.318 -7.470 -27.238 1.00 90.94 283 ASP A O 1
ATOM 2082 N N . ARG A 1 284 ? 11.760 -8.681 -25.995 1.00 89.94 284 ARG A N 1
ATOM 2083 C CA . ARG A 1 284 ? 12.963 -8.017 -26.501 1.00 89.94 284 ARG A CA 1
ATOM 2084 C C . ARG A 1 284 ? 13.048 -8.191 -28.022 1.00 89.94 284 ARG A C 1
ATOM 2086 O O . ARG A 1 284 ? 13.163 -9.331 -28.483 1.00 89.94 284 ARG A O 1
ATOM 2093 N N . PRO A 1 285 ? 13.084 -7.103 -28.813 1.00 86.38 285 PRO A N 1
ATOM 2094 C CA . PRO A 1 285 ? 13.250 -7.220 -30.254 1.00 86.38 285 PRO A CA 1
ATOM 2095 C C . PRO A 1 285 ? 14.575 -7.912 -30.592 1.00 86.38 285 PRO A C 1
ATOM 2097 O O . PRO A 1 285 ? 15.630 -7.529 -30.087 1.00 86.38 285 PRO A O 1
ATOM 2100 N N . ALA A 1 286 ? 14.552 -8.903 -31.487 1.00 83.75 286 ALA A N 1
ATOM 2101 C CA . ALA A 1 286 ? 15.767 -9.621 -31.896 1.00 83.75 286 ALA A CA 1
ATOM 2102 C C . ALA A 1 286 ? 16.808 -8.707 -32.577 1.00 83.75 286 ALA A C 1
ATOM 2104 O O . ALA A 1 286 ? 18.003 -8.990 -32.549 1.00 83.75 286 ALA A O 1
ATOM 2105 N N . SER A 1 287 ? 16.358 -7.598 -33.169 1.00 80.19 287 SER A N 1
ATOM 2106 C CA . SER A 1 287 ? 17.202 -6.552 -33.755 1.00 80.19 287 SER A CA 1
ATOM 2107 C C . SER A 1 287 ? 17.952 -5.713 -32.715 1.00 80.19 287 SER A C 1
ATOM 2109 O O . SER A 1 287 ? 18.926 -5.043 -33.060 1.00 80.19 287 SER A O 1
ATOM 2111 N N . LEU A 1 288 ? 17.527 -5.740 -31.449 1.00 79.00 288 LEU A N 1
ATOM 2112 C CA . LEU A 1 288 ? 18.077 -4.917 -30.379 1.00 79.00 288 LEU A CA 1
ATOM 2113 C C . LEU A 1 288 ? 19.322 -5.575 -29.760 1.00 79.00 288 LEU A C 1
ATOM 2115 O O . LEU A 1 288 ? 19.306 -6.149 -28.662 1.00 79.00 288 LEU A O 1
ATOM 2119 N N . ALA A 1 289 ? 20.433 -5.477 -30.488 1.00 70.62 289 ALA A N 1
ATOM 2120 C CA . ALA A 1 289 ? 21.749 -5.950 -30.071 1.00 70.62 289 ALA A CA 1
ATOM 2121 C C . ALA A 1 289 ? 22.526 -4.857 -29.311 1.00 70.62 289 ALA A C 1
ATOM 2123 O O . ALA A 1 289 ? 23.530 -4.338 -29.792 1.00 70.62 289 ALA A O 1
ATOM 2124 N N . THR A 1 290 ? 22.062 -4.504 -28.111 1.00 76.25 290 THR A N 1
ATOM 2125 C CA . THR A 1 290 ? 22.771 -3.580 -27.210 1.00 76.25 290 THR A CA 1
ATOM 2126 C C . THR A 1 290 ? 23.421 -4.372 -26.069 1.00 76.25 290 THR A C 1
ATOM 2128 O O . THR A 1 290 ? 22.686 -4.901 -25.228 1.00 76.25 290 THR A O 1
ATOM 2131 N N . PRO A 1 291 ? 24.767 -4.469 -26.007 1.00 78.62 291 PRO A N 1
ATOM 2132 C CA . PRO A 1 291 ? 25.472 -5.222 -24.962 1.00 78.62 291 PRO A CA 1
ATOM 2133 C C . PRO A 1 291 ? 25.206 -4.717 -23.540 1.00 78.62 291 PRO A C 1
ATOM 2135 O O . PRO A 1 291 ? 25.234 -5.504 -22.604 1.00 78.62 291 PRO A O 1
ATOM 2138 N N . ALA A 1 292 ? 24.906 -3.423 -23.390 1.00 83.00 292 ALA A N 1
ATOM 2139 C CA . ALA A 1 292 ? 24.600 -2.809 -22.101 1.00 83.00 292 ALA A CA 1
ATOM 2140 C C . ALA A 1 292 ? 23.241 -3.242 -21.511 1.00 83.00 292 ALA A C 1
ATOM 2142 O O . ALA A 1 292 ? 22.983 -2.995 -20.337 1.00 83.00 292 ALA A O 1
ATOM 2143 N N . ILE A 1 293 ? 22.352 -3.877 -22.291 1.00 85.94 293 ILE A N 1
ATOM 2144 C CA . ILE A 1 293 ? 21.075 -4.398 -21.778 1.00 85.94 293 ILE A CA 1
ATOM 2145 C C . ILE A 1 293 ? 21.326 -5.762 -21.138 1.00 85.94 293 ILE A C 1
ATOM 2147 O O . ILE A 1 293 ? 21.400 -6.779 -21.838 1.00 85.94 293 ILE A O 1
ATOM 2151 N N . LEU A 1 294 ? 21.419 -5.769 -19.810 1.00 89.25 294 LEU A N 1
ATOM 2152 C CA . LEU A 1 294 ? 21.704 -6.963 -19.012 1.00 89.25 294 LEU A CA 1
ATOM 2153 C C . LEU A 1 294 ? 20.442 -7.699 -18.557 1.00 89.25 294 LEU A C 1
ATOM 2155 O O . LEU A 1 294 ? 20.511 -8.893 -18.277 1.00 89.25 294 LEU A O 1
ATOM 2159 N N . ALA A 1 295 ? 19.302 -7.010 -18.504 1.00 93.50 295 ALA A N 1
ATOM 2160 C CA . ALA A 1 295 ? 18.016 -7.598 -18.153 1.00 93.50 295 ALA A CA 1
ATOM 2161 C C . ALA A 1 295 ? 16.895 -7.033 -19.034 1.00 93.50 295 ALA A C 1
ATOM 2163 O O . ALA A 1 295 ? 16.860 -5.835 -19.323 1.00 93.50 295 ALA A O 1
ATOM 2164 N N . TRP A 1 296 ? 15.980 -7.910 -19.448 1.00 95.69 296 TRP A N 1
ATOM 2165 C CA . TRP A 1 296 ? 14.731 -7.553 -20.115 1.00 95.69 296 TRP A CA 1
ATOM 2166 C C . TRP A 1 296 ? 13.598 -8.333 -19.459 1.00 95.69 296 TRP A C 1
ATOM 2168 O O . TRP A 1 296 ? 13.517 -9.552 -19.596 1.00 95.69 296 TRP A O 1
ATOM 2178 N N . GLU A 1 297 ? 12.753 -7.623 -18.727 1.00 97.06 297 GLU A N 1
ATOM 2179 C CA . GLU A 1 297 ? 11.624 -8.172 -17.988 1.00 97.06 297 GLU A CA 1
ATOM 2180 C C . GLU A 1 297 ? 10.343 -7.880 -18.763 1.00 97.06 297 GLU A C 1
ATOM 2182 O O . GLU A 1 297 ? 9.872 -6.739 -18.809 1.00 97.06 297 GLU A O 1
ATOM 2187 N N . THR A 1 298 ? 9.790 -8.918 -19.387 1.00 96.81 298 THR A N 1
ATOM 2188 C CA . THR A 1 298 ? 8.499 -8.831 -20.071 1.00 96.81 298 THR A CA 1
ATOM 2189 C C . THR A 1 298 ? 7.376 -8.985 -19.053 1.00 96.81 298 THR A C 1
ATOM 2191 O O . THR A 1 298 ? 7.178 -10.046 -18.460 1.00 96.81 298 THR A O 1
ATOM 2194 N N . MET A 1 299 ? 6.634 -7.906 -18.847 1.00 97.25 299 MET A N 1
ATOM 2195 C CA . MET A 1 299 ? 5.533 -7.825 -17.904 1.00 97.25 299 MET A CA 1
ATOM 2196 C C . MET A 1 299 ? 4.217 -8.320 -18.519 1.00 97.25 299 MET A C 1
ATOM 2198 O O . MET A 1 299 ? 3.995 -8.174 -19.723 1.00 97.25 299 MET A O 1
ATOM 2202 N N . PRO A 1 300 ? 3.294 -8.857 -17.701 1.00 96.25 300 PRO A N 1
ATOM 2203 C CA . PRO A 1 300 ? 1.991 -9.308 -18.175 1.00 96.25 300 PRO A CA 1
ATOM 2204 C C . PRO A 1 300 ? 1.174 -8.215 -18.876 1.00 96.25 300 PRO A C 1
ATOM 2206 O O . PRO A 1 300 ? 1.158 -7.055 -18.465 1.00 96.25 300 PRO A O 1
ATOM 2209 N N . ALA A 1 301 ? 0.406 -8.617 -19.890 1.00 92.88 301 ALA A N 1
ATOM 2210 C CA . ALA A 1 301 ? -0.403 -7.698 -20.689 1.00 92.88 301 ALA A CA 1
ATOM 2211 C C . ALA A 1 301 ? -1.656 -7.167 -19.971 1.00 92.88 301 ALA A C 1
ATOM 2213 O O . ALA A 1 301 ? -2.195 -6.146 -20.386 1.00 92.88 301 ALA A O 1
ATOM 2214 N N . SER A 1 302 ? -2.155 -7.844 -18.930 1.00 95.75 302 SER A N 1
ATOM 2215 C CA . SER A 1 302 ? -3.327 -7.375 -18.178 1.00 95.75 302 SER A CA 1
ATOM 2216 C C . SER A 1 302 ? -2.912 -6.488 -16.996 1.00 95.75 302 SER A C 1
ATOM 2218 O O . SER A 1 302 ? -2.003 -6.896 -16.267 1.00 95.75 302 SER A O 1
ATOM 2220 N N . PRO A 1 303 ? -3.613 -5.372 -16.714 1.00 95.88 303 PRO A N 1
ATOM 2221 C CA . PRO A 1 303 ? -3.258 -4.466 -15.618 1.00 95.88 303 PRO A CA 1
ATOM 2222 C C . PRO A 1 303 ? -3.190 -5.140 -14.242 1.00 95.88 303 PRO A C 1
ATOM 2224 O O . PRO A 1 303 ? -2.279 -4.867 -13.467 1.00 95.88 303 PRO A O 1
ATOM 2227 N N . ALA A 1 304 ? -4.126 -6.048 -13.942 1.00 95.81 304 ALA A N 1
ATOM 2228 C CA . ALA A 1 304 ? -4.175 -6.743 -12.654 1.00 95.81 304 ALA A CA 1
ATOM 2229 C C . ALA A 1 304 ? -2.950 -7.647 -12.439 1.00 95.81 304 ALA A C 1
ATOM 2231 O O . ALA A 1 304 ? -2.307 -7.583 -11.394 1.00 95.81 304 ALA A O 1
ATOM 2232 N N . GLU A 1 305 ? -2.583 -8.441 -13.447 1.00 97.38 305 GLU A N 1
ATOM 2233 C CA . GLU A 1 305 ? -1.369 -9.257 -13.387 1.00 97.38 305 GLU A CA 1
ATOM 2234 C C . GLU A 1 305 ? -0.109 -8.386 -13.376 1.00 97.38 305 GLU A C 1
ATOM 2236 O O . GLU A 1 305 ? 0.814 -8.664 -12.619 1.00 97.38 305 GLU A O 1
ATOM 2241 N N . TYR A 1 306 ? -0.069 -7.297 -14.148 1.00 98.06 306 TYR A N 1
ATOM 2242 C CA . TYR A 1 306 ? 1.053 -6.360 -14.103 1.00 98.06 306 TYR A CA 1
ATOM 2243 C C . TYR A 1 306 ? 1.246 -5.806 -12.685 1.00 98.06 306 TYR A C 1
ATOM 2245 O O . TYR A 1 306 ? 2.353 -5.856 -12.155 1.00 98.06 306 TYR A O 1
ATOM 2253 N N . ALA A 1 307 ? 0.171 -5.333 -12.044 1.00 97.69 307 ALA A N 1
ATOM 2254 C CA . ALA A 1 307 ? 0.194 -4.840 -10.669 1.00 97.69 307 ALA A CA 1
ATOM 2255 C C . ALA A 1 307 ? 0.701 -5.904 -9.682 1.00 97.69 307 ALA A C 1
ATOM 2257 O O . ALA A 1 307 ? 1.538 -5.604 -8.832 1.00 97.69 307 ALA A O 1
ATOM 2258 N N . ARG A 1 308 ? 0.260 -7.158 -9.846 1.00 97.75 308 ARG A N 1
ATOM 2259 C CA . ARG A 1 308 ? 0.690 -8.298 -9.028 1.00 97.75 308 ARG A CA 1
ATOM 2260 C C . ARG A 1 308 ? 2.204 -8.529 -9.075 1.00 97.75 308 ARG A C 1
ATOM 2262 O O . ARG A 1 308 ? 2.804 -8.854 -8.053 1.00 97.75 308 ARG A O 1
ATOM 2269 N N . HIS A 1 309 ? 2.814 -8.362 -10.249 1.00 97.88 309 HIS A N 1
ATOM 2270 C CA . HIS A 1 309 ? 4.247 -8.595 -10.479 1.00 97.88 309 HIS A CA 1
ATOM 2271 C C . HIS A 1 309 ? 5.122 -7.350 -10.308 1.00 97.88 309 HIS A C 1
ATOM 2273 O O . HIS A 1 309 ? 6.330 -7.485 -10.136 1.00 97.88 309 HIS A O 1
ATOM 2279 N N . LEU A 1 310 ? 4.538 -6.147 -10.330 1.00 98.12 310 LEU A N 1
ATOM 2280 C CA . LEU A 1 310 ? 5.268 -4.878 -10.387 1.00 98.12 310 LEU A CA 1
ATOM 2281 C C . LEU A 1 310 ? 6.378 -4.784 -9.336 1.00 98.12 310 LEU A C 1
ATOM 2283 O O . LEU A 1 310 ? 7.545 -4.611 -9.686 1.00 98.12 310 LEU A O 1
ATOM 2287 N N . PHE A 1 311 ? 6.038 -4.909 -8.052 1.00 98.06 311 PHE A N 1
ATOM 2288 C CA . PHE A 1 311 ? 7.043 -4.739 -7.004 1.00 98.06 311 PHE A CA 1
ATOM 2289 C C . PHE A 1 311 ? 8.050 -5.883 -6.936 1.00 98.06 311 PHE A C 1
ATOM 2291 O O . PHE A 1 311 ? 9.199 -5.616 -6.609 1.00 98.06 311 PHE A O 1
ATOM 2298 N N . ASP A 1 312 ? 7.675 -7.116 -7.285 1.00 97.94 312 ASP A N 1
ATOM 2299 C CA . ASP A 1 312 ? 8.639 -8.222 -7.361 1.00 97.94 312 ASP A CA 1
ATOM 2300 C C . ASP A 1 312 ? 9.698 -7.966 -8.439 1.00 97.94 312 ASP A C 1
ATOM 2302 O O . ASP A 1 312 ? 10.897 -8.009 -8.161 1.00 97.94 312 ASP A O 1
ATOM 2306 N N . THR A 1 313 ? 9.267 -7.577 -9.642 1.00 98.12 313 THR A N 1
ATOM 2307 C CA . THR A 1 313 ? 10.177 -7.193 -10.727 1.00 98.12 313 THR A CA 1
ATOM 2308 C C . THR A 1 313 ? 11.097 -6.051 -10.303 1.00 98.12 313 THR A C 1
ATOM 2310 O O . THR A 1 313 ? 12.312 -6.152 -10.472 1.00 98.12 313 THR A O 1
ATOM 2313 N N . LEU A 1 314 ? 10.555 -4.991 -9.696 1.00 97.69 314 LEU A N 1
ATOM 2314 C CA . LEU A 1 314 ? 11.377 -3.867 -9.243 1.00 97.69 314 LEU A CA 1
ATOM 2315 C C . LEU A 1 314 ? 12.358 -4.268 -8.137 1.00 97.69 314 LEU A C 1
ATOM 2317 O O . LEU A 1 314 ? 13.513 -3.869 -8.211 1.00 97.69 314 LEU A O 1
ATOM 2321 N N . HIS A 1 315 ? 11.956 -5.090 -7.160 1.00 97.25 315 HIS A N 1
ATOM 2322 C CA . HIS A 1 315 ? 12.864 -5.584 -6.114 1.00 97.25 315 HIS A CA 1
ATOM 2323 C C . HIS A 1 315 ? 14.018 -6.402 -6.698 1.00 97.25 315 HIS A C 1
ATOM 2325 O O . HIS A 1 315 ? 15.163 -6.209 -6.286 1.00 97.25 315 HIS A O 1
ATOM 2331 N N . ARG A 1 316 ? 13.747 -7.292 -7.663 1.00 96.94 316 ARG A N 1
ATOM 2332 C CA . ARG A 1 316 ? 14.794 -8.094 -8.320 1.00 96.94 316 ARG A CA 1
ATOM 2333 C C . ARG A 1 316 ? 15.784 -7.222 -9.084 1.00 96.94 316 ARG A C 1
ATOM 2335 O O . ARG A 1 316 ? 16.989 -7.424 -8.952 1.00 96.94 316 ARG A O 1
ATOM 2342 N N . LEU A 1 317 ? 15.290 -6.250 -9.852 1.00 96.88 317 LEU A N 1
ATOM 2343 C CA . LEU A 1 317 ? 16.141 -5.349 -10.632 1.00 96.88 317 LEU A CA 1
ATOM 2344 C C . LEU A 1 317 ? 16.945 -4.393 -9.737 1.00 96.88 317 LEU A C 1
ATOM 2346 O O . LEU A 1 317 ? 18.133 -4.190 -9.980 1.00 96.88 317 LEU A O 1
ATOM 2350 N N . ASP A 1 318 ? 16.343 -3.865 -8.671 1.00 95.31 318 ASP A N 1
ATOM 2351 C CA . ASP A 1 318 ? 17.014 -2.971 -7.713 1.00 95.31 318 ASP A CA 1
ATOM 2352 C C . ASP A 1 318 ? 18.179 -3.678 -6.988 1.00 95.31 318 ASP A C 1
ATOM 2354 O O . ASP A 1 318 ? 19.214 -3.085 -6.693 1.00 95.31 318 ASP A O 1
ATOM 2358 N N . GLN A 1 319 ? 18.055 -4.989 -6.757 1.00 93.94 319 GLN A N 1
ATOM 2359 C CA . GLN A 1 319 ? 19.095 -5.808 -6.123 1.00 93.94 319 GLN A CA 1
ATOM 2360 C C . GLN A 1 319 ? 20.175 -6.306 -7.097 1.00 93.94 319 GLN A C 1
ATOM 2362 O O . GLN A 1 319 ? 21.240 -6.742 -6.656 1.00 93.94 319 GLN A O 1
ATOM 2367 N N . ALA A 1 320 ? 19.935 -6.242 -8.409 1.00 94.50 320 ALA A N 1
ATOM 2368 C CA . ALA A 1 320 ? 20.845 -6.763 -9.430 1.00 94.50 320 ALA A CA 1
ATOM 2369 C C . ALA A 1 320 ? 22.007 -5.809 -9.780 1.00 94.50 320 ALA A C 1
ATOM 2371 O O . ALA A 1 320 ? 22.904 -6.180 -10.538 1.00 94.50 320 ALA A O 1
ATOM 2372 N N . GLY A 1 321 ? 22.032 -4.597 -9.209 1.00 92.56 321 GLY A N 1
ATOM 2373 C CA . GLY A 1 321 ? 23.138 -3.649 -9.381 1.00 92.56 321 GLY A CA 1
ATOM 2374 C C . GLY A 1 321 ? 23.207 -3.034 -10.781 1.00 92.56 321 GLY A C 1
ATOM 2375 O O . GLY A 1 321 ? 24.303 -2.846 -11.317 1.00 92.56 321 GLY A O 1
ATOM 2376 N N . HIS A 1 322 ? 22.043 -2.762 -11.377 1.00 95.50 322 HIS A N 1
ATOM 2377 C CA . HIS A 1 322 ? 21.918 -2.004 -12.620 1.00 95.50 322 HIS A CA 1
ATOM 2378 C C . HIS A 1 322 ? 22.206 -0.512 -12.397 1.00 95.50 322 HIS A C 1
ATOM 2380 O O . HIS A 1 322 ? 21.961 0.022 -11.315 1.00 95.50 322 HIS A O 1
ATOM 2386 N N . ASP A 1 323 ? 22.683 0.163 -13.443 1.00 94.94 323 ASP A N 1
ATOM 2387 C CA . ASP A 1 323 ? 22.893 1.613 -13.457 1.00 94.94 323 ASP A CA 1
ATOM 2388 C C . ASP A 1 323 ? 21.551 2.352 -13.586 1.00 94.94 323 ASP A C 1
ATOM 2390 O O . ASP A 1 323 ? 21.344 3.405 -12.981 1.00 94.94 323 ASP A O 1
ATOM 2394 N N . ILE A 1 324 ? 20.631 1.792 -14.381 1.00 95.75 324 ILE A N 1
ATOM 2395 C CA . ILE A 1 324 ? 19.295 2.339 -14.625 1.00 95.75 324 ILE A CA 1
ATOM 2396 C C . ILE A 1 324 ? 18.282 1.232 -14.941 1.00 95.75 324 ILE A C 1
ATOM 2398 O O . ILE A 1 324 ? 18.601 0.247 -15.613 1.00 95.75 324 ILE A O 1
ATOM 2402 N N . ILE A 1 325 ? 17.042 1.440 -14.501 1.00 97.31 325 ILE A N 1
ATOM 2403 C CA . ILE A 1 325 ? 15.856 0.691 -14.919 1.00 97.31 325 ILE A CA 1
ATOM 2404 C C . ILE A 1 325 ? 15.035 1.594 -15.848 1.00 97.31 325 ILE A C 1
ATOM 2406 O O . ILE A 1 325 ? 14.546 2.650 -15.444 1.00 97.31 325 ILE A O 1
ATOM 2410 N N . LEU A 1 326 ? 14.891 1.194 -17.108 1.00 96.75 326 LEU A N 1
ATOM 2411 C CA . LEU A 1 326 ? 13.972 1.828 -18.049 1.00 96.75 326 LEU A CA 1
ATOM 2412 C C . LEU A 1 326 ? 12.650 1.070 -18.026 1.00 96.75 326 LEU A C 1
ATOM 2414 O O . LEU A 1 326 ? 12.628 -0.134 -18.272 1.00 96.75 326 LEU A O 1
ATOM 2418 N N . ILE A 1 327 ? 11.558 1.767 -17.738 1.00 97.50 327 ILE A N 1
ATOM 2419 C CA . ILE A 1 327 ? 10.222 1.177 -17.690 1.00 97.50 327 ILE A CA 1
ATOM 2420 C C . ILE A 1 327 ? 9.405 1.724 -18.853 1.00 97.50 327 ILE A C 1
ATOM 2422 O O . ILE A 1 327 ? 9.251 2.936 -18.995 1.00 97.50 327 ILE A O 1
ATOM 2426 N N . GLU A 1 328 ? 8.872 0.833 -19.678 1.00 96.12 328 GLU A N 1
ATOM 2427 C CA . GLU A 1 328 ? 7.893 1.178 -20.702 1.00 96.12 328 GLU A CA 1
ATOM 2428 C C . GLU A 1 328 ? 6.618 1.723 -20.044 1.00 96.12 328 GLU A C 1
ATOM 2430 O O . GLU A 1 328 ? 6.045 1.100 -19.148 1.00 96.12 328 GLU A O 1
ATOM 2435 N N . ALA A 1 329 ? 6.170 2.895 -20.489 1.00 95.75 329 ALA A N 1
ATOM 2436 C CA . ALA A 1 329 ? 4.921 3.489 -20.042 1.00 95.75 329 ALA A CA 1
ATOM 2437 C C . ALA A 1 329 ? 3.736 2.577 -20.391 1.00 95.75 329 ALA A C 1
ATOM 2439 O O . ALA A 1 329 ? 3.661 2.002 -21.479 1.00 95.75 329 ALA A O 1
ATOM 2440 N N . VAL A 1 330 ? 2.797 2.461 -19.456 1.00 96.25 330 VAL A N 1
ATOM 2441 C CA . VAL A 1 330 ? 1.569 1.686 -19.648 1.00 96.25 330 VAL A CA 1
ATOM 2442 C C . VAL A 1 330 ? 0.536 2.489 -20.455 1.00 96.25 330 VAL A C 1
ATOM 2444 O O . VAL A 1 330 ? 0.675 3.707 -20.571 1.00 96.25 330 VAL A O 1
ATOM 2447 N N . PRO A 1 331 ? -0.488 1.839 -21.042 1.00 94.81 331 PRO A N 1
ATOM 2448 C CA . PRO A 1 331 ? -1.561 2.546 -21.737 1.00 94.81 331 PRO A CA 1
ATOM 2449 C C . PRO A 1 331 ? -2.253 3.597 -20.861 1.00 94.81 331 PRO A C 1
ATOM 2451 O O . PRO A 1 331 ? -2.468 3.378 -19.671 1.00 94.81 331 PRO A O 1
ATOM 2454 N N . ASP A 1 332 ? -2.642 4.710 -21.480 1.00 89.19 332 ASP A N 1
ATOM 2455 C CA . ASP A 1 332 ? -3.389 5.798 -20.843 1.00 89.19 332 ASP A CA 1
ATOM 2456 C C . ASP A 1 332 ? -4.899 5.504 -20.876 1.00 89.19 332 ASP A C 1
ATOM 2458 O O . ASP A 1 332 ? -5.661 6.082 -21.654 1.00 89.19 332 ASP A O 1
ATOM 2462 N N . ASP A 1 333 ? -5.325 4.511 -20.092 1.00 87.50 333 ASP A N 1
ATOM 2463 C CA . ASP A 1 333 ? -6.738 4.191 -19.883 1.00 87.50 333 ASP A CA 1
ATOM 2464 C C . ASP A 1 333 ? -7.049 3.845 -18.416 1.00 87.50 333 ASP A C 1
ATOM 2466 O O . ASP A 1 333 ? -6.162 3.548 -17.609 1.00 87.50 333 ASP A O 1
ATOM 2470 N N . ASP A 1 334 ? -8.339 3.891 -18.061 1.00 85.44 334 ASP A N 1
ATOM 2471 C CA . ASP A 1 334 ? -8.827 3.727 -16.685 1.00 85.44 334 ASP A CA 1
ATOM 2472 C C . ASP A 1 334 ? -8.358 2.430 -16.008 1.00 85.44 334 ASP A C 1
ATOM 2474 O O . ASP A 1 334 ? -8.200 2.392 -14.785 1.00 85.44 334 ASP A O 1
ATOM 2478 N N . ALA A 1 335 ? -8.120 1.359 -16.772 1.00 89.75 335 ALA A N 1
ATOM 2479 C CA . ALA A 1 335 ? -7.708 0.077 -16.212 1.00 89.75 335 ALA A CA 1
ATOM 2480 C C . ALA A 1 335 ? -6.241 0.085 -15.746 1.00 89.75 335 ALA A C 1
ATOM 2482 O O . ALA A 1 335 ? -5.874 -0.712 -14.879 1.00 89.75 335 ALA A O 1
ATOM 2483 N N . TRP A 1 336 ? -5.413 0.986 -16.284 1.00 94.81 336 TRP A N 1
ATOM 2484 C CA . TRP A 1 336 ? -3.985 1.101 -15.972 1.00 94.81 336 TRP A CA 1
ATOM 2485 C C . TRP A 1 336 ? -3.649 2.182 -14.948 1.00 94.81 336 TRP A C 1
ATOM 2487 O O . TRP A 1 336 ? -2.543 2.157 -14.413 1.00 94.81 336 TRP A O 1
ATOM 2497 N N . GLN A 1 337 ? -4.592 3.061 -14.595 1.00 93.44 337 GLN A N 1
ATOM 2498 C CA . GLN A 1 337 ? -4.375 4.179 -13.660 1.00 93.44 337 GLN A CA 1
ATOM 2499 C C . GLN A 1 337 ? -3.682 3.774 -12.352 1.00 93.44 337 GLN A C 1
ATOM 2501 O O . GLN A 1 337 ? -2.845 4.505 -11.829 1.00 93.44 337 GLN A O 1
ATOM 2506 N N . ALA A 1 338 ? -4.023 2.604 -11.805 1.00 94.50 338 ALA A N 1
ATOM 2507 C CA . ALA A 1 338 ? -3.418 2.118 -10.570 1.00 94.50 338 ALA A CA 1
ATOM 2508 C C . ALA A 1 338 ? -1.938 1.755 -10.740 1.00 94.50 338 ALA A C 1
ATOM 2510 O O . ALA A 1 338 ? -1.149 2.016 -9.839 1.00 94.50 338 ALA A O 1
ATOM 2511 N N . VAL A 1 339 ? -1.567 1.166 -11.879 1.00 96.62 339 VAL A N 1
ATOM 2512 C CA . VAL A 1 339 ? -0.178 0.829 -12.211 1.00 96.62 339 VAL A CA 1
ATOM 2513 C C . VAL A 1 339 ? 0.594 2.093 -12.573 1.00 96.62 339 VAL A C 1
ATOM 2515 O O . VAL A 1 339 ? 1.681 2.302 -12.035 1.00 96.62 339 VAL A O 1
ATOM 2518 N N . ASP A 1 340 ? 0.022 2.946 -13.425 1.00 95.31 340 ASP A N 1
ATOM 2519 C CA . ASP A 1 340 ? 0.647 4.201 -13.842 1.00 95.31 340 ASP A CA 1
ATOM 2520 C C . ASP A 1 340 ? 0.971 5.088 -12.632 1.00 95.31 340 ASP A C 1
ATOM 2522 O O . ASP A 1 340 ? 2.121 5.485 -12.474 1.00 95.31 340 ASP A O 1
ATOM 2526 N N . ASP A 1 341 ? 0.043 5.275 -11.682 1.00 93.62 341 ASP A N 1
ATOM 2527 C CA . ASP A 1 341 ? 0.313 6.053 -10.459 1.00 93.62 341 ASP A CA 1
ATOM 2528 C C . ASP A 1 341 ? 1.559 5.555 -9.702 1.00 93.62 341 ASP A C 1
ATOM 2530 O O . ASP A 1 341 ? 2.363 6.362 -9.228 1.00 93.62 341 ASP A O 1
ATOM 2534 N N . ARG A 1 342 ? 1.760 4.232 -9.608 1.00 95.38 342 ARG A N 1
ATOM 2535 C CA . ARG A 1 342 ? 2.949 3.661 -8.953 1.00 95.38 342 ARG A CA 1
ATOM 2536 C C . ARG A 1 342 ? 4.211 3.905 -9.768 1.00 95.38 342 ARG A C 1
ATOM 2538 O O . ARG A 1 342 ? 5.223 4.300 -9.193 1.00 95.38 342 ARG A O 1
ATOM 2545 N N . LEU A 1 343 ? 4.147 3.705 -11.082 1.00 95.19 343 LEU A N 1
ATOM 2546 C CA . LEU A 1 343 ? 5.277 3.901 -11.987 1.00 95.19 343 LEU A CA 1
ATOM 2547 C C . LEU A 1 343 ? 5.735 5.363 -12.033 1.00 95.19 343 LEU A C 1
ATOM 2549 O O . LEU A 1 343 ? 6.934 5.626 -11.923 1.00 95.19 343 LEU A O 1
ATOM 2553 N N . GLN A 1 344 ? 4.795 6.307 -12.131 1.00 92.94 344 GLN A N 1
ATOM 2554 C CA . GLN A 1 344 ? 5.081 7.744 -12.136 1.00 92.94 344 GLN A CA 1
ATOM 2555 C C . GLN A 1 344 ? 5.809 8.142 -10.851 1.00 92.94 344 GLN A C 1
ATOM 2557 O O . GLN A 1 344 ? 6.877 8.746 -10.902 1.00 92.94 344 GLN A O 1
ATOM 2562 N N . ARG A 1 345 ? 5.298 7.723 -9.685 1.00 90.81 345 ARG A N 1
ATOM 2563 C CA . ARG A 1 345 ? 5.920 8.020 -8.382 1.00 90.81 345 ARG A CA 1
ATOM 2564 C C . ARG A 1 345 ? 7.277 7.348 -8.194 1.00 90.81 345 ARG A C 1
ATOM 2566 O O . ARG A 1 345 ? 8.162 7.960 -7.589 1.00 90.81 345 ARG A O 1
ATOM 2573 N N . ALA A 1 346 ? 7.444 6.126 -8.704 1.00 90.81 346 ALA A N 1
ATOM 2574 C CA . ALA A 1 346 ? 8.709 5.398 -8.646 1.00 90.81 346 ALA A CA 1
ATOM 2575 C C . ALA A 1 346 ? 9.802 6.089 -9.478 1.00 90.81 346 ALA A C 1
ATOM 2577 O O . ALA A 1 346 ? 10.967 6.093 -9.077 1.00 90.81 346 ALA A O 1
ATOM 2578 N N . CYS A 1 347 ? 9.418 6.704 -10.604 1.00 89.94 347 CYS A N 1
ATOM 2579 C CA . CYS A 1 347 ? 10.324 7.377 -11.539 1.00 89.94 347 CYS A CA 1
ATOM 2580 C C . CYS A 1 347 ? 10.455 8.892 -11.312 1.00 89.94 347 CYS A C 1
ATOM 2582 O O . CYS A 1 347 ? 11.256 9.544 -11.986 1.00 89.94 347 CYS A O 1
ATOM 2584 N N . SER A 1 348 ? 9.697 9.473 -10.380 1.00 84.38 348 SER A N 1
ATOM 2585 C CA . SER A 1 348 ? 9.811 10.890 -10.039 1.00 84.38 348 SER A CA 1
ATOM 2586 C C . SER A 1 348 ? 11.215 11.235 -9.522 1.00 84.38 348 SER A C 1
ATOM 2588 O O . SER A 1 348 ? 11.749 10.520 -8.663 1.00 84.38 348 SER A O 1
ATOM 2590 N N . PRO A 1 349 ? 11.809 12.364 -9.957 1.00 68.12 349 PRO A N 1
ATOM 2591 C CA . PRO A 1 349 ? 13.099 12.815 -9.450 1.00 68.12 349 PRO A CA 1
ATOM 2592 C C . PRO A 1 349 ? 13.077 12.966 -7.925 1.00 68.12 349 PRO A C 1
ATOM 2594 O O . PRO A 1 349 ? 12.128 13.496 -7.346 1.00 68.12 349 PRO A O 1
ATOM 2597 N N . GLY A 1 350 ? 14.139 12.520 -7.253 1.00 54.97 350 GLY A N 1
ATOM 2598 C CA . GLY A 1 350 ? 14.312 12.807 -5.831 1.00 54.97 350 GLY A CA 1
ATOM 2599 C C . GLY A 1 350 ? 14.478 14.291 -5.567 1.00 54.97 350 GLY A C 1
ATOM 2600 O O . GLY A 1 350 ? 15.174 14.979 -6.306 1.00 54.97 350 GLY A O 1
ATOM 2601 N N . SER A 1 351 ? 13.945 14.758 -4.441 1.00 35.00 351 SER A N 1
ATOM 2602 C CA . SER A 1 351 ? 14.388 16.000 -3.810 1.00 35.00 351 SER A CA 1
ATOM 2603 C C . SER A 1 351 ? 15.780 15.798 -3.191 1.00 35.00 351 SER A C 1
ATOM 2605 O O . SER A 1 351 ? 15.953 15.850 -1.976 1.00 35.00 351 SER A O 1
ATOM 2607 N N . THR A 1 352 ? 16.784 15.486 -4.002 1.00 29.58 352 THR A N 1
ATOM 2608 C CA . THR A 1 352 ? 18.187 15.519 -3.583 1.00 29.58 352 THR A CA 1
ATOM 2609 C C . THR A 1 352 ? 18.804 16.732 -4.249 1.00 29.58 352 THR A C 1
ATOM 2611 O O . THR A 1 352 ? 18.757 16.846 -5.471 1.00 29.58 352 THR A O 1
ATOM 2614 N N . GLY A 1 353 ? 19.269 17.666 -3.413 1.00 28.06 353 GLY A N 1
ATOM 2615 C CA . GLY A 1 353 ? 19.669 19.017 -3.785 1.00 28.06 353 GLY A CA 1
ATOM 2616 C C . GLY A 1 353 ? 20.545 19.088 -5.030 1.00 28.06 353 GLY A C 1
ATOM 2617 O O . GLY A 1 353 ? 21.356 18.201 -5.293 1.00 28.06 353 GLY A O 1
ATOM 2618 N N . SER A 1 354 ? 20.354 20.177 -5.776 1.00 22.36 354 SER A N 1
ATOM 2619 C CA . SER A 1 354 ? 21.159 20.554 -6.930 1.00 22.36 354 SER A CA 1
ATOM 2620 C C . SER A 1 354 ? 22.636 20.227 -6.702 1.00 22.36 354 SER A C 1
ATOM 2622 O O . SER A 1 354 ? 23.167 20.593 -5.647 1.00 22.36 354 SER A O 1
ATOM 2624 N N . PRO A 1 355 ? 23.333 19.607 -7.671 1.00 26.30 355 PRO A N 1
ATOM 2625 C CA . PRO A 1 355 ? 24.780 19.579 -7.620 1.00 26.30 355 PRO A CA 1
ATOM 2626 C C . PRO A 1 355 ? 25.221 21.039 -7.593 1.00 26.30 355 PRO A C 1
ATOM 2628 O O . PRO A 1 355 ? 24.877 21.820 -8.484 1.00 26.30 355 PRO A O 1
ATOM 2631 N N . SER A 1 356 ? 25.896 21.435 -6.516 1.00 28.69 356 SER A N 1
ATOM 2632 C CA . SER A 1 356 ? 26.529 22.738 -6.412 1.00 28.69 356 SER A CA 1
ATOM 2633 C C . SER A 1 356 ? 27.445 22.886 -7.620 1.00 28.69 356 SER A C 1
ATOM 2635 O O . SER A 1 356 ? 28.501 22.257 -7.683 1.00 28.69 356 SER A O 1
ATOM 2637 N N . GLY A 1 357 ? 27.000 23.663 -8.604 1.00 25.73 357 GLY A N 1
ATOM 2638 C CA . GLY A 1 357 ? 27.811 24.026 -9.748 1.00 25.73 357 GLY A CA 1
ATOM 2639 C C . GLY A 1 357 ? 29.017 24.797 -9.240 1.00 25.73 357 GLY A C 1
ATOM 2640 O O . GLY A 1 357 ? 28.893 25.948 -8.824 1.00 25.73 357 GLY A O 1
ATOM 2641 N N . THR A 1 358 ? 30.177 24.154 -9.247 1.00 29.69 358 THR A N 1
ATOM 2642 C CA . THR A 1 358 ? 31.457 24.849 -9.231 1.00 29.69 358 THR A CA 1
ATOM 2643 C C . THR A 1 358 ? 31.558 25.649 -10.522 1.00 29.69 358 THR A C 1
ATOM 2645 O O . THR A 1 358 ? 31.620 25.078 -11.611 1.00 29.69 358 THR A O 1
ATOM 2648 N N . LYS A 1 359 ? 31.495 26.973 -10.372 1.00 30.50 359 LYS A N 1
ATOM 2649 C CA . LYS A 1 359 ? 32.127 27.915 -11.295 1.00 30.50 359 LYS A CA 1
ATOM 2650 C C . LYS A 1 359 ? 33.640 27.808 -11.194 1.00 30.50 359 LYS A C 1
ATOM 2652 O O . LYS A 1 359 ? 34.116 27.529 -10.069 1.00 30.50 359 LYS A O 1
#